Protein AF-A0AAV2QCX8-F1 (afdb_monomer_lite)

Foldseek 3Di:
DDDDPPPDDPPVVVVLVVLVVQLLVVCVVDPCNVVLCVVLVVCVVPHDPVVSVVSLVPDPSSCVRVVPPPPPLQQDLVQLVVLQVVLVVCVVVVVLVSSLVSLVVSLSNADDDDPVVLPPPVLPPPDPDPLPDQPPQSCNSNLVSLQSNLVSCVVVVVNVSSLVSPVVSVSSRNDCVVPDVVVVCVSVVVNVVD

Structure (mmCIF, N/CA/C/O backbone):
data_AF-A0AAV2QCX8-F1
#
_entry.id   AF-A0AAV2QCX8-F1
#
loop_
_atom_site.group_PDB
_atom_site.id
_atom_site.type_symbol
_atom_site.label_atom_id
_atom_site.label_alt_id
_atom_site.label_comp_id
_atom_site.label_asym_id
_atom_site.label_entity_id
_atom_site.label_seq_id
_atom_site.pdbx_PDB_ins_code
_atom_site.Cartn_x
_atom_site.Cartn_y
_atom_site.Cartn_z
_atom_site.occupancy
_atom_site.B_iso_or_equiv
_atom_site.auth_seq_id
_atom_site.auth_comp_id
_atom_site.auth_asym_id
_atom_site.auth_atom_id
_atom_site.pdbx_PDB_model_num
ATOM 1 N N . MET A 1 1 ? -4.903 -16.564 32.686 1.00 30.95 1 MET A N 1
ATOM 2 C CA . MET A 1 1 ? -3.486 -16.347 32.343 1.00 30.95 1 MET A CA 1
ATOM 3 C C . MET A 1 1 ? -3.455 -15.655 31.006 1.00 30.95 1 MET A C 1
ATOM 5 O O . MET A 1 1 ? -4.021 -16.163 30.046 1.00 30.95 1 MET A O 1
ATOM 9 N N . ASP A 1 2 ? -2.904 -14.455 31.042 1.00 34.47 2 ASP A N 1
ATOM 10 C CA . ASP A 1 2 ? -2.864 -13.443 29.998 1.00 34.47 2 ASP A CA 1
ATOM 11 C C . ASP A 1 2 ? -2.172 -13.912 28.717 1.00 34.47 2 ASP A C 1
ATOM 13 O O . ASP A 1 2 ? -1.198 -14.665 28.775 1.00 34.47 2 ASP A O 1
ATOM 17 N N . ASN A 1 3 ? -2.605 -13.389 27.567 1.00 23.77 3 ASN A N 1
ATOM 18 C CA . ASN A 1 3 ? -1.802 -12.414 26.822 1.00 23.77 3 ASN A CA 1
ATOM 19 C C . ASN A 1 3 ? -2.416 -12.038 25.467 1.00 23.77 3 ASN A C 1
ATOM 21 O O . ASN A 1 3 ? -2.983 -12.865 24.761 1.00 23.77 3 ASN A O 1
ATOM 25 N N . LEU A 1 4 ? -2.136 -10.783 25.098 1.00 28.66 4 LEU A N 1
ATOM 26 C CA . LEU A 1 4 ? -2.206 -10.175 23.765 1.00 28.66 4 LEU A CA 1
ATOM 27 C C . LEU A 1 4 ? -3.551 -9.588 23.339 1.00 28.66 4 LEU A C 1
ATOM 29 O O . LEU A 1 4 ? -4.111 -9.861 22.283 1.00 28.66 4 LEU A O 1
ATOM 33 N N . GLN A 1 5 ? -3.930 -8.589 24.131 1.00 33.62 5 GLN A N 1
ATOM 34 C CA . GLN A 1 5 ? -4.262 -7.253 23.644 1.00 33.62 5 GLN A CA 1
ATOM 35 C C . GLN A 1 5 ? -3.383 -6.872 22.435 1.00 33.62 5 GLN A C 1
ATOM 37 O O . GLN A 1 5 ? -2.260 -6.382 22.571 1.00 33.62 5 GLN A O 1
ATOM 42 N N . ILE A 1 6 ? -3.900 -7.122 21.231 1.00 30.03 6 ILE A N 1
ATOM 43 C CA . ILE A 1 6 ? -3.391 -6.536 19.994 1.00 30.03 6 ILE A CA 1
ATOM 44 C C . ILE A 1 6 ? -3.790 -5.062 20.045 1.00 30.03 6 ILE A C 1
ATOM 46 O O . ILE A 1 6 ? -4.867 -4.657 19.617 1.00 30.03 6 ILE A O 1
ATOM 50 N N . MET A 1 7 ? -2.914 -4.255 20.648 1.00 30.12 7 MET A N 1
ATOM 51 C CA . MET A 1 7 ? -2.898 -2.811 20.462 1.00 30.12 7 MET A CA 1
ATOM 52 C C . MET A 1 7 ? -2.728 -2.530 18.975 1.00 30.12 7 MET A C 1
ATOM 54 O O . MET A 1 7 ? -1.628 -2.600 18.423 1.00 30.12 7 MET A O 1
ATOM 58 N N . GLY A 1 8 ? -3.846 -2.226 18.337 1.00 34.06 8 GLY A N 1
ATOM 59 C CA . GLY A 1 8 ? -3.894 -1.956 16.921 1.00 34.06 8 GLY A CA 1
ATOM 60 C C . GLY A 1 8 ? -5.061 -1.079 16.520 1.00 34.06 8 GLY A C 1
ATOM 61 O O . GLY A 1 8 ? -5.516 -1.306 15.417 1.00 34.06 8 GLY A O 1
ATOM 62 N N . ASP A 1 9 ? -5.524 -0.120 17.345 1.00 37.78 9 ASP A N 1
ATOM 63 C CA . ASP A 1 9 ? -6.167 1.085 16.778 1.00 37.78 9 ASP A CA 1
ATOM 64 C C . ASP A 1 9 ? -6.391 2.330 17.670 1.00 37.78 9 ASP A C 1
ATOM 66 O O . ASP A 1 9 ? -7.258 3.149 17.395 1.00 37.78 9 ASP A O 1
ATOM 70 N N . LEU A 1 10 ? -5.566 2.602 18.687 1.00 32.38 10 LEU A N 1
ATOM 71 C CA . LEU A 1 10 ? -5.680 3.880 19.433 1.00 32.38 10 LEU A CA 1
ATOM 72 C C . LEU A 1 10 ? -5.273 5.131 18.609 1.00 32.38 10 LEU A C 1
ATOM 74 O O . LEU A 1 10 ? -5.323 6.260 19.104 1.00 32.38 10 LEU A O 1
ATOM 78 N N . GLY A 1 11 ? -4.843 4.939 17.355 1.00 40.03 11 GLY A N 1
ATOM 79 C CA . GLY A 1 11 ? -4.429 6.005 16.441 1.00 40.03 11 GLY A CA 1
ATOM 80 C C . GLY A 1 11 ? -5.522 6.492 15.485 1.00 40.03 11 GLY A C 1
ATOM 81 O O . GLY A 1 11 ? -5.488 7.659 15.102 1.00 40.03 11 GLY A O 1
ATOM 82 N N . SER A 1 12 ? -6.480 5.645 15.093 1.00 52.28 12 SER A N 1
ATOM 83 C CA . SER A 1 12 ? -7.544 6.037 14.154 1.00 52.28 12 SER A CA 1
ATOM 84 C C . SER A 1 12 ? -8.602 6.903 14.837 1.00 52.28 12 SER A C 1
ATOM 86 O O . SER A 1 12 ? -8.958 7.960 14.316 1.00 52.28 12 SER A O 1
ATOM 88 N N . GLU A 1 13 ? -9.007 6.526 16.053 1.00 53.44 13 GLU A N 1
ATOM 89 C CA . GLU A 1 13 ? -9.936 7.290 16.887 1.00 53.44 13 GLU A CA 1
ATOM 90 C C . GLU A 1 13 ? -9.409 8.703 17.151 1.00 53.44 13 GLU A C 1
ATOM 92 O O . GLU A 1 13 ? -10.104 9.691 16.917 1.00 53.44 13 GLU A O 1
ATOM 97 N N . THR A 1 14 ? -8.147 8.834 17.571 1.00 64.12 14 THR A N 1
ATOM 98 C CA . THR A 1 14 ? -7.558 10.140 17.901 1.00 64.12 14 THR A CA 1
ATOM 99 C C . THR A 1 14 ? -7.423 11.062 16.688 1.00 64.12 14 THR A C 1
ATOM 101 O O . THR A 1 14 ? -7.654 12.265 16.819 1.00 64.12 14 THR A O 1
ATOM 104 N N . GLU A 1 15 ? -7.098 10.538 15.505 1.00 66.81 15 GLU A N 1
ATOM 105 C CA . GLU A 1 15 ? -7.050 11.334 14.271 1.00 66.81 15 GLU A CA 1
ATOM 106 C C . GLU A 1 15 ? -8.451 11.695 13.752 1.00 66.81 15 GLU A C 1
ATOM 108 O O . GLU A 1 15 ? -8.671 12.831 13.321 1.00 66.81 15 GLU A O 1
ATOM 113 N N . PHE A 1 16 ? -9.428 10.793 13.879 1.00 67.62 16 PHE A N 1
ATOM 114 C CA . PHE A 1 16 ? -10.824 11.086 13.555 1.00 67.62 16 PHE A CA 1
ATOM 115 C C . PHE A 1 16 ? -11.386 12.197 14.450 1.00 67.62 16 PHE A C 1
ATOM 117 O O . PHE A 1 16 ? -11.929 13.183 13.950 1.00 67.62 16 PHE A O 1
ATOM 124 N N . TYR A 1 17 ? -11.167 12.129 15.766 1.00 69.94 17 TYR A N 1
ATOM 125 C CA . TYR A 1 17 ? -11.599 13.187 16.683 1.00 69.94 17 TYR A CA 1
ATOM 126 C C . TYR A 1 17 ? -10.897 14.526 16.415 1.00 69.94 17 TYR A C 1
ATOM 128 O O . TYR A 1 17 ? -11.522 15.580 16.547 1.00 69.94 17 TYR A O 1
ATOM 136 N N . LYS A 1 18 ? -9.626 14.530 15.988 1.00 73.31 18 LYS A N 1
ATOM 137 C CA . LYS A 1 18 ? -8.945 15.759 15.536 1.00 73.31 18 LYS A CA 1
ATOM 138 C C . LYS A 1 18 ? -9.604 16.350 14.288 1.00 73.31 18 LYS A C 1
ATOM 140 O O . LYS A 1 18 ? -9.803 17.565 14.234 1.00 73.31 18 LYS A O 1
ATOM 145 N N . LEU A 1 19 ? -9.966 15.513 13.314 1.00 71.75 19 LEU A N 1
ATOM 146 C CA . LEU A 1 19 ? -10.672 15.928 12.099 1.00 71.75 19 LEU A CA 1
ATOM 147 C C . LEU A 1 19 ? -12.047 16.526 12.431 1.00 71.75 19 LEU A C 1
ATOM 149 O O . LEU A 1 19 ? -12.363 17.630 11.983 1.00 71.75 19 LEU A O 1
ATOM 153 N N . VAL A 1 20 ? -12.821 15.838 13.274 1.00 70.44 20 VAL A N 1
ATOM 154 C CA . VAL A 1 20 ? -14.119 16.304 13.781 1.00 70.44 20 VAL A CA 1
ATOM 155 C C . VAL A 1 20 ? -13.965 17.636 14.512 1.00 70.44 20 VAL A C 1
ATOM 157 O O . VAL A 1 20 ? -14.698 18.579 14.234 1.00 70.44 20 VAL A O 1
ATOM 160 N N . ASN A 1 21 ? -12.977 17.774 15.397 1.00 71.81 21 ASN A N 1
ATOM 161 C CA . ASN A 1 21 ? -12.745 19.027 16.118 1.00 71.81 21 ASN A CA 1
ATOM 162 C C . ASN A 1 21 ? -12.393 20.181 15.169 1.00 71.81 21 ASN A C 1
ATOM 164 O O . ASN A 1 21 ? -12.924 21.282 15.320 1.00 71.81 21 ASN A O 1
ATOM 168 N N . LYS A 1 22 ? -11.555 19.937 14.155 1.00 72.38 22 LYS A N 1
ATOM 169 C CA . LYS A 1 22 ? -11.233 20.936 13.125 1.00 72.38 22 LYS A CA 1
ATOM 17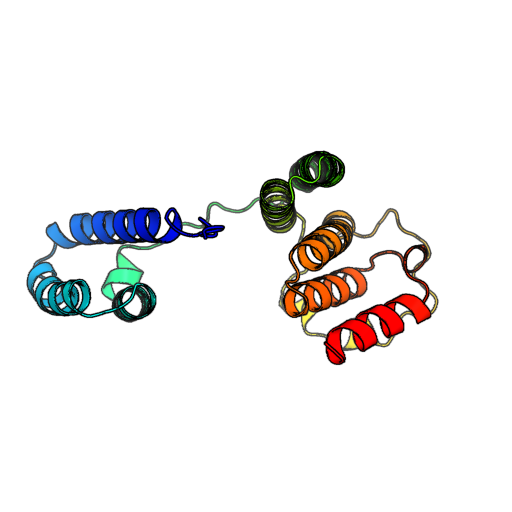0 C C . LYS A 1 22 ? -12.480 21.360 12.341 1.00 72.38 22 LYS A C 1
ATOM 172 O O . LYS A 1 22 ? -12.668 22.551 12.094 1.00 72.38 22 LYS A O 1
ATOM 177 N N . PHE A 1 23 ? -13.350 20.410 12.002 1.00 73.88 23 PHE A N 1
ATOM 178 C CA . PHE A 1 23 ? -14.638 20.681 11.366 1.00 73.88 23 PHE A CA 1
ATOM 179 C C . PHE A 1 23 ? -15.560 21.530 12.253 1.00 73.88 23 PHE A C 1
ATOM 181 O O . PHE A 1 23 ? -16.077 22.553 11.804 1.00 73.88 23 PHE A O 1
ATOM 188 N N . MET A 1 24 ? -15.701 21.168 13.531 1.00 68.56 24 MET A N 1
ATOM 189 C CA . MET A 1 24 ? -16.528 21.898 14.499 1.00 68.56 24 MET A CA 1
ATOM 190 C C . MET A 1 24 ? -16.039 23.337 14.715 1.00 68.56 24 MET A C 1
ATOM 192 O O . MET A 1 24 ? -16.849 24.257 14.839 1.00 68.56 24 MET A O 1
ATOM 196 N N . VAL A 1 25 ? -14.720 23.562 14.698 1.00 71.19 25 VAL A N 1
ATOM 197 C CA . VAL A 1 25 ? -14.132 24.912 14.724 1.00 71.19 25 VAL A CA 1
ATOM 198 C C . VAL A 1 25 ? -14.489 25.701 13.459 1.00 71.19 25 VAL A C 1
ATOM 200 O O . VAL A 1 25 ? -14.843 26.873 13.562 1.00 71.19 25 VAL A O 1
ATOM 203 N N . GLY A 1 26 ? -14.471 25.073 12.279 1.00 66.25 26 GLY A N 1
ATOM 204 C CA . GLY A 1 26 ? -14.900 25.705 11.024 1.00 66.25 26 GLY A CA 1
ATOM 205 C C . GLY A 1 26 ? -16.391 26.069 11.001 1.00 66.25 26 GLY A C 1
ATOM 206 O O . GLY A 1 26 ? -16.768 27.117 10.472 1.00 66.25 26 GLY A O 1
ATOM 207 N N . LEU A 1 27 ? -17.235 25.251 11.637 1.00 67.12 27 LEU A N 1
ATOM 208 C CA . LEU A 1 2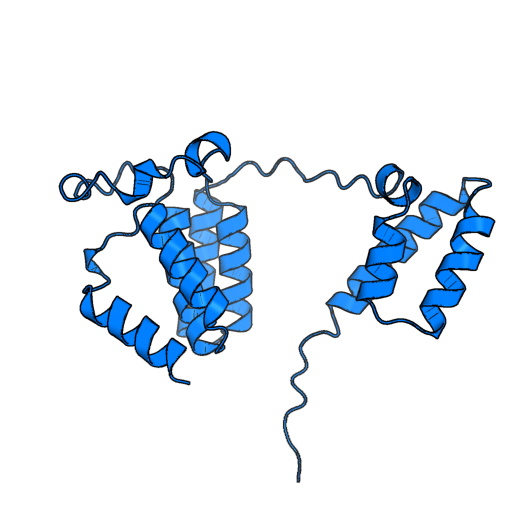7 ? -18.674 25.489 11.760 1.00 67.12 27 LEU A CA 1
ATOM 209 C C . LEU A 1 27 ? -19.044 26.599 12.751 1.00 67.12 27 LEU A C 1
ATOM 211 O O . LEU A 1 27 ? -20.109 27.195 12.576 1.00 67.12 27 LEU A O 1
ATOM 215 N N . ARG A 1 28 ? -18.199 26.910 13.751 1.00 65.44 28 ARG A N 1
ATOM 216 C CA . ARG A 1 28 ? -18.460 27.966 14.758 1.00 65.44 28 ARG A CA 1
ATOM 217 C C . ARG A 1 28 ? -18.709 29.348 14.162 1.00 65.44 28 ARG A C 1
ATOM 219 O O . ARG A 1 28 ? -19.408 30.149 14.769 1.00 65.44 28 ARG A O 1
ATOM 226 N N . ASN A 1 29 ? -18.210 29.599 12.956 1.00 61.03 29 ASN A N 1
ATOM 227 C CA . ASN A 1 29 ? -18.435 30.853 12.239 1.00 61.03 29 ASN A CA 1
ATOM 228 C C . ASN A 1 29 ? -19.754 30.865 11.439 1.00 61.03 29 ASN A C 1
ATOM 230 O O . ASN A 1 29 ? -20.026 31.812 10.705 1.00 61.03 29 ASN A O 1
ATOM 234 N N . SER A 1 30 ? -20.582 29.820 11.556 1.00 61.38 30 SER A N 1
ATOM 235 C CA . SER A 1 30 ? -21.872 29.692 10.878 1.00 61.38 30 SER A CA 1
ATOM 236 C C . SER A 1 30 ? -23.009 29.504 11.887 1.00 61.38 30 SER A C 1
ATOM 238 O O . SER A 1 30 ? -22.890 28.729 12.833 1.00 61.38 30 SER A O 1
ATOM 240 N N . LYS A 1 31 ? -24.175 30.118 11.639 1.00 63.16 31 LYS A N 1
ATOM 241 C CA . LYS A 1 31 ? -25.422 29.872 12.402 1.00 63.16 31 LYS A CA 1
ATOM 242 C C . LYS A 1 31 ? -25.971 28.433 12.263 1.00 63.16 31 LYS A C 1
ATOM 244 O O . LYS A 1 31 ? -27.097 28.170 12.652 1.00 63.16 31 LYS A O 1
ATOM 249 N N . LYS A 1 32 ? -25.207 27.510 11.668 1.00 63.47 32 LYS A N 1
ATOM 250 C CA . LYS A 1 32 ? -25.581 26.108 11.417 1.00 63.47 32 LYS A CA 1
ATOM 251 C C . LYS A 1 32 ? -24.927 25.128 12.402 1.00 63.47 32 LYS A C 1
ATOM 253 O O . LYS A 1 32 ? -25.105 23.921 12.264 1.00 63.47 32 LYS A O 1
ATOM 258 N N . LEU A 1 33 ? -24.155 25.635 13.371 1.00 65.31 33 LEU A N 1
ATOM 259 C CA . LEU A 1 33 ? -23.479 24.824 14.385 1.00 65.31 33 LEU A CA 1
ATOM 260 C C . LEU A 1 33 ? -24.473 24.130 15.326 1.00 65.31 33 LEU A C 1
ATOM 262 O O . LEU A 1 33 ? -24.259 22.973 15.661 1.00 65.31 33 LEU A O 1
ATOM 266 N N . GLU A 1 34 ? -25.545 24.806 15.741 1.00 64.31 34 GLU A N 1
ATOM 267 C CA . GLU A 1 34 ? -26.489 24.280 16.741 1.00 64.31 34 GLU A CA 1
ATOM 268 C C . GLU A 1 34 ? -27.269 23.058 16.222 1.00 64.31 34 GLU A C 1
ATOM 270 O O . GLU A 1 34 ? -27.371 22.041 16.914 1.00 64.31 34 GLU A O 1
ATOM 275 N N . ASP A 1 35 ? -27.701 23.096 14.958 1.00 66.56 35 ASP A N 1
ATOM 276 C CA . ASP A 1 35 ? -28.391 21.980 14.295 1.00 66.56 35 ASP A CA 1
ATOM 277 C C . ASP A 1 35 ? -27.487 20.758 14.091 1.00 66.56 35 ASP A C 1
ATOM 279 O O . ASP A 1 35 ? -27.933 19.616 14.212 1.00 66.56 35 ASP A O 1
ATOM 283 N N . PHE A 1 36 ? -26.207 20.974 13.772 1.00 68.62 36 PHE A N 1
ATOM 284 C CA . PHE A 1 36 ? -25.260 19.870 13.622 1.00 68.62 36 PHE A CA 1
ATOM 285 C C . PHE A 1 36 ? -24.833 19.318 14.984 1.00 68.62 36 PHE A C 1
ATOM 287 O O . PHE A 1 36 ? -24.788 18.106 15.165 1.00 68.62 36 PHE A O 1
ATOM 294 N N . ASN A 1 37 ? -24.561 20.189 15.958 1.00 68.31 37 ASN A N 1
ATOM 295 C CA . ASN A 1 37 ? -24.092 19.793 17.282 1.00 68.31 37 ASN A CA 1
ATOM 296 C C . ASN A 1 37 ? -25.155 18.987 18.038 1.00 68.31 37 ASN A C 1
ATOM 298 O O . ASN A 1 37 ? -24.818 17.990 18.662 1.00 68.31 37 ASN A O 1
ATOM 302 N N . SER A 1 38 ? -26.438 19.345 17.931 1.00 68.88 38 SER A N 1
ATOM 303 C CA . SER A 1 38 ? -27.526 18.562 18.541 1.00 68.88 38 SER A CA 1
ATOM 304 C C . SER A 1 38 ? -27.636 17.143 17.964 1.00 68.88 38 SER A C 1
ATOM 306 O O . SER A 1 38 ? -27.824 16.188 18.717 1.00 68.88 38 SER A O 1
ATOM 308 N N . LYS A 1 39 ? -27.444 16.975 16.648 1.00 69.25 39 LYS A N 1
ATOM 309 C CA . LYS A 1 39 ? -27.391 15.652 16.004 1.00 69.25 39 LYS A CA 1
ATOM 310 C C . LYS A 1 39 ? -26.122 14.888 16.382 1.00 69.25 39 LYS A C 1
ATOM 312 O O . LYS A 1 39 ? -26.202 13.729 16.763 1.00 69.25 39 LYS A O 1
ATOM 317 N N . PHE A 1 40 ? -24.965 15.541 16.323 1.00 67.62 40 PHE A N 1
ATOM 318 C CA . PHE A 1 40 ? -23.658 14.913 16.518 1.00 67.62 40 PHE A CA 1
ATOM 319 C C . PHE A 1 40 ? -23.375 14.533 17.982 1.00 67.62 40 PHE A C 1
ATOM 321 O O . PHE A 1 40 ? -22.785 13.487 18.236 1.00 67.62 40 PHE A O 1
ATOM 328 N N . VAL A 1 41 ? -23.832 15.331 18.957 1.00 66.31 41 VAL A N 1
ATOM 329 C CA . VAL A 1 41 ? -23.726 15.008 20.395 1.00 66.31 41 VAL A CA 1
ATOM 330 C C . VAL A 1 41 ? -24.489 13.727 20.724 1.00 66.31 41 VAL A C 1
ATOM 332 O O . VAL A 1 41 ? -23.975 12.898 21.467 1.00 66.31 41 VAL A O 1
ATOM 335 N N . LYS A 1 42 ? -25.655 13.513 20.100 1.00 66.19 42 LYS A N 1
ATOM 336 C CA . LYS A 1 42 ? -26.436 12.284 20.276 1.00 66.19 42 LYS A CA 1
ATOM 337 C C . LYS A 1 42 ? -25.658 11.036 19.832 1.00 66.19 42 LYS A C 1
ATOM 339 O O . LYS A 1 42 ? -25.705 10.019 20.517 1.00 66.19 42 LYS A O 1
ATOM 344 N N . PHE A 1 43 ? -24.902 11.133 18.735 1.00 63.03 43 PHE A N 1
ATOM 345 C CA . PHE A 1 43 ? -24.044 10.046 18.246 1.00 63.03 43 PHE A CA 1
ATOM 346 C C . PHE A 1 43 ? -22.794 9.851 19.114 1.00 63.03 43 PHE A C 1
ATOM 348 O O . PHE A 1 43 ? -22.408 8.721 19.386 1.00 63.03 43 PHE A O 1
ATOM 355 N N . LYS A 1 44 ? -22.194 10.930 19.632 1.00 64.31 44 LYS A N 1
ATOM 356 C CA . LYS A 1 44 ? -20.992 10.853 20.483 1.00 64.31 44 LYS A CA 1
ATOM 357 C C . LYS A 1 44 ? -21.186 9.992 21.742 1.00 64.31 44 LYS A C 1
ATOM 359 O O . LYS A 1 44 ? -20.223 9.426 22.245 1.00 64.31 44 LYS A O 1
ATOM 364 N N . GLU A 1 45 ? -22.404 9.932 22.270 1.00 64.50 45 GLU A N 1
ATOM 365 C CA . GLU A 1 45 ? -22.716 9.198 23.503 1.00 64.50 45 GLU A CA 1
ATOM 366 C C . GLU A 1 45 ? -23.144 7.744 23.261 1.00 64.50 45 GLU A C 1
ATOM 368 O O . GLU A 1 45 ? -23.185 6.967 24.212 1.00 64.50 45 GLU A O 1
ATOM 373 N N . THR A 1 46 ? -23.479 7.368 22.020 1.00 56.69 46 THR A N 1
ATOM 374 C CA . THR A 1 46 ? -24.191 6.105 21.745 1.00 56.69 46 THR A CA 1
ATOM 375 C C . THR A 1 46 ? -23.654 5.279 20.577 1.00 56.69 46 THR A C 1
ATOM 377 O O . THR A 1 46 ? -24.048 4.122 20.455 1.00 56.69 46 THR A O 1
ATOM 380 N N . SER A 1 47 ? -22.744 5.820 19.767 1.00 61.44 47 SER A N 1
ATOM 381 C CA . SER A 1 47 ? -22.359 5.230 18.482 1.00 61.44 47 SER A CA 1
ATOM 382 C C . SER A 1 47 ? -20.867 4.941 18.358 1.00 61.44 47 SER A C 1
ATOM 384 O O . SER A 1 47 ? -20.032 5.615 18.966 1.00 61.44 47 SER A O 1
ATOM 386 N N . ASP A 1 48 ? -20.530 3.945 17.536 1.00 73.38 48 ASP A N 1
ATOM 387 C CA . ASP A 1 48 ? -19.151 3.657 17.150 1.00 73.38 48 ASP A CA 1
ATOM 388 C C . ASP A 1 48 ? -18.599 4.696 16.148 1.00 73.38 48 ASP A C 1
ATOM 390 O O . ASP A 1 48 ? -19.313 5.542 15.597 1.00 73.38 48 ASP A O 1
ATOM 394 N N . VAL A 1 49 ? -17.282 4.661 15.926 1.00 69.06 49 VAL A N 1
ATOM 395 C CA . VAL A 1 49 ? -16.568 5.603 15.044 1.00 69.06 49 VAL A CA 1
ATOM 396 C C . VAL A 1 49 ? -17.113 5.577 13.613 1.00 69.06 49 VAL A C 1
ATOM 398 O O . VAL A 1 49 ? -17.078 6.600 12.927 1.00 69.06 49 VAL A O 1
ATOM 401 N N . GLU A 1 50 ? -17.618 4.432 13.153 1.00 70.19 50 GLU A N 1
ATOM 402 C CA . GLU A 1 50 ? -18.127 4.267 11.795 1.00 70.19 50 GLU A CA 1
ATOM 403 C C . GLU A 1 50 ? -19.448 5.018 11.609 1.00 70.19 50 GLU A C 1
ATOM 405 O O . GLU A 1 50 ? -19.605 5.767 10.642 1.00 70.19 50 GLU A O 1
ATOM 410 N N . GLU A 1 51 ? -20.372 4.898 12.560 1.00 72.31 51 GLU A N 1
ATOM 411 C CA . GLU A 1 51 ? -21.620 5.663 12.565 1.00 72.31 51 GLU A CA 1
ATOM 412 C C . GLU A 1 51 ? -21.362 7.172 12.681 1.00 72.31 51 GLU A C 1
ATOM 414 O O . GLU A 1 51 ? -21.981 7.973 11.969 1.00 72.31 51 GLU A O 1
ATOM 419 N N . MET A 1 52 ? -20.390 7.575 13.507 1.00 74.50 52 MET A N 1
ATOM 420 C CA . MET A 1 52 ? -19.965 8.975 13.595 1.00 74.50 52 MET A CA 1
ATOM 421 C C . MET A 1 52 ? -19.378 9.479 12.270 1.00 74.50 52 MET A C 1
ATOM 423 O O . MET A 1 52 ? -19.671 10.606 11.853 1.00 74.50 52 MET A O 1
ATOM 427 N N . PHE A 1 53 ? -18.561 8.663 11.596 1.00 76.75 53 PHE A N 1
ATOM 428 C CA . PHE A 1 53 ? -18.010 8.988 10.282 1.00 76.75 53 PHE A CA 1
ATOM 429 C C . PHE A 1 53 ? -19.116 9.095 9.235 1.00 76.75 53 PHE A C 1
ATOM 431 O O . PHE A 1 53 ? -19.124 10.057 8.474 1.00 76.75 53 PHE A O 1
ATOM 438 N N . ARG A 1 54 ? -20.079 8.168 9.221 1.00 74.06 54 ARG A N 1
ATOM 439 C CA . ARG A 1 54 ? -21.213 8.174 8.288 1.00 74.06 54 ARG A CA 1
ATOM 440 C C . ARG A 1 54 ? -22.064 9.432 8.451 1.00 74.06 54 ARG A C 1
ATOM 442 O O . ARG A 1 54 ? -22.297 10.133 7.472 1.00 74.06 54 ARG A O 1
ATOM 449 N N . CYS A 1 55 ? -22.420 9.789 9.687 1.00 76.50 55 CYS A N 1
ATOM 450 C CA . CYS A 1 55 ? -23.154 11.024 9.977 1.00 76.50 55 CYS A CA 1
ATOM 451 C C . CYS A 1 55 ? -22.382 12.279 9.534 1.00 76.50 55 CYS A C 1
ATOM 453 O O . CYS A 1 55 ? -22.977 13.242 9.042 1.00 76.50 55 CYS A O 1
ATOM 455 N N . LEU A 1 56 ? -21.059 12.295 9.728 1.00 77.69 56 LEU A N 1
ATOM 456 C CA . LEU A 1 56 ? -20.213 13.389 9.261 1.00 77.69 56 LEU A CA 1
ATOM 457 C C . LEU A 1 56 ? -20.168 13.425 7.728 1.00 77.69 56 LEU A C 1
ATOM 459 O O . LEU A 1 56 ? -20.310 14.496 7.151 1.00 77.69 56 LEU A O 1
ATOM 463 N N . TRP A 1 57 ? -20.003 12.277 7.075 1.00 76.81 57 TRP A N 1
ATOM 464 C CA . TRP A 1 57 ? -19.874 12.153 5.626 1.00 76.81 57 TRP A CA 1
ATOM 465 C C . TRP A 1 57 ? -21.167 12.488 4.882 1.00 76.81 57 TRP A C 1
ATOM 467 O O . TRP A 1 57 ? -21.106 13.097 3.829 1.00 76.81 57 TRP A O 1
ATOM 477 N N . GLU A 1 58 ? -22.340 12.180 5.434 1.00 78.69 58 GLU A N 1
ATOM 478 C CA . GLU A 1 58 ? -23.639 12.540 4.839 1.00 78.69 58 GLU A CA 1
ATOM 479 C C . GLU A 1 58 ? -23.970 14.042 4.956 1.00 78.69 58 GLU A C 1
ATOM 481 O O . GLU A 1 58 ? -24.926 14.541 4.356 1.00 78.69 58 GLU A O 1
ATOM 486 N N . SER A 1 59 ? -23.184 14.802 5.723 1.00 77.62 59 SER A N 1
ATOM 487 C CA . SER A 1 59 ? -23.390 16.234 5.911 1.00 77.62 59 SER A CA 1
ATOM 488 C C . SER A 1 59 ? -22.821 17.039 4.740 1.00 77.62 59 SER A C 1
ATOM 490 O O . SER A 1 59 ? -21.610 17.143 4.550 1.00 77.62 59 SER A O 1
ATOM 492 N N . VAL A 1 60 ? -23.690 17.742 4.007 1.00 74.62 60 VAL A N 1
ATOM 493 C CA . VAL A 1 60 ? -23.298 18.679 2.930 1.00 74.62 60 VAL A CA 1
ATOM 494 C C . VAL A 1 60 ? -22.282 19.725 3.426 1.00 74.62 60 VAL A C 1
ATOM 496 O O . VAL A 1 60 ? -21.405 20.195 2.701 1.00 74.62 60 VAL A O 1
ATOM 499 N N . GLN A 1 61 ? -22.378 20.082 4.701 1.00 72.62 61 GLN A N 1
ATOM 500 C CA . GLN A 1 61 ? -21.536 21.032 5.397 1.00 72.62 61 GLN A CA 1
ATOM 501 C C . GLN A 1 61 ? -20.143 20.435 5.603 1.00 72.62 61 GLN A C 1
ATOM 503 O O . GLN A 1 61 ? -19.159 21.146 5.410 1.00 72.62 61 GLN A O 1
ATOM 508 N N . ALA A 1 62 ? -20.044 19.142 5.922 1.00 74.06 62 ALA A N 1
ATOM 509 C CA . ALA A 1 62 ? -18.766 18.445 5.983 1.00 74.06 62 ALA A CA 1
ATOM 510 C C . ALA A 1 62 ? -18.057 18.501 4.634 1.00 74.06 62 ALA A C 1
ATOM 512 O O . ALA A 1 62 ? -16.917 18.936 4.594 1.00 74.06 62 ALA A O 1
ATOM 513 N N . HIS A 1 63 ? -18.734 18.238 3.517 1.00 70.88 63 HIS A N 1
ATOM 514 C CA . HIS A 1 63 ? -18.107 18.372 2.196 1.00 70.88 63 HIS A CA 1
ATOM 515 C C . HIS A 1 63 ? -17.650 19.802 1.865 1.00 70.88 63 HIS A C 1
ATOM 517 O O . HIS A 1 63 ? -16.671 19.990 1.145 1.00 70.88 63 HIS A O 1
ATOM 523 N N . ARG A 1 64 ? -18.320 20.824 2.416 1.00 71.19 64 ARG A N 1
ATOM 524 C CA . ARG A 1 64 ? -17.951 22.234 2.218 1.00 71.19 64 ARG A CA 1
ATOM 525 C C . ARG A 1 64 ? -16.750 22.679 3.058 1.00 71.19 64 ARG A C 1
ATOM 527 O O . ARG A 1 64 ? -15.976 23.510 2.596 1.00 71.19 64 ARG A O 1
ATOM 534 N N . TYR A 1 65 ? -16.620 22.186 4.290 1.00 68.31 65 TYR A N 1
ATOM 535 C CA . TYR A 1 65 ? -15.579 22.624 5.235 1.00 68.31 65 TYR A CA 1
ATOM 536 C C . TYR A 1 65 ? -14.409 21.640 5.358 1.00 68.31 65 TYR A C 1
ATOM 538 O O . TYR A 1 65 ? -13.291 22.045 5.665 1.00 68.31 65 TYR A O 1
ATOM 546 N N . LEU A 1 66 ? -14.649 20.358 5.095 1.00 69.12 66 LEU A N 1
ATOM 547 C CA . LEU A 1 66 ? -13.643 19.306 4.956 1.00 69.12 66 LEU A CA 1
ATOM 548 C C . LEU A 1 66 ? -13.253 19.134 3.489 1.00 69.12 66 LEU A C 1
ATOM 550 O O . LEU A 1 66 ? -13.080 18.013 3.014 1.00 69.12 66 LEU A O 1
ATOM 554 N N . SER A 1 67 ? -13.098 20.241 2.761 1.00 57.66 67 SER A N 1
ATOM 555 C CA . SER A 1 67 ? -12.446 20.221 1.458 1.00 57.66 67 SER A CA 1
ATOM 556 C C . SER A 1 67 ? -11.001 19.771 1.668 1.00 57.66 67 SER A C 1
ATOM 558 O O . SER A 1 67 ? -10.117 20.565 2.002 1.00 57.66 67 SER A O 1
ATOM 560 N N . TYR A 1 68 ? -10.778 18.465 1.553 1.00 56.00 68 TYR A N 1
ATOM 561 C CA . TYR A 1 68 ? -9.453 17.886 1.559 1.00 56.00 68 TYR A CA 1
ATOM 562 C C . TYR A 1 68 ? -8.811 18.289 0.237 1.00 56.00 68 TYR A C 1
ATOM 564 O O . TYR A 1 68 ? -9.142 17.760 -0.822 1.00 56.00 68 TYR A O 1
ATOM 572 N N . SER A 1 69 ? -7.917 19.274 0.290 1.00 45.28 69 SER A N 1
ATOM 573 C CA . SER A 1 69 ? -6.958 19.463 -0.787 1.00 45.28 69 SER A CA 1
ATOM 574 C C . SER A 1 69 ? -6.048 18.246 -0.732 1.00 45.28 69 SER A C 1
ATOM 576 O O . SER A 1 69 ? -5.161 18.177 0.121 1.00 45.28 69 SER A O 1
ATOM 578 N N . LEU A 1 70 ? -6.328 17.241 -1.569 1.00 52.56 70 LEU A N 1
ATOM 579 C CA . LEU A 1 70 ? -5.320 16.236 -1.865 1.00 52.56 70 LEU A CA 1
ATOM 580 C C . LEU A 1 70 ? -4.143 17.052 -2.396 1.00 52.56 70 LEU A C 1
ATOM 582 O O . LEU A 1 70 ? -4.322 17.721 -3.421 1.00 52.56 70 LEU A O 1
ATOM 586 N N . PRO A 1 71 ? -2.984 17.087 -1.704 1.00 49.22 71 PRO A N 1
ATOM 587 C CA . PRO A 1 71 ? -1.820 17.699 -2.313 1.00 49.22 71 PRO A CA 1
ATOM 588 C C . PRO A 1 71 ? -1.687 17.050 -3.690 1.00 49.22 71 PRO A C 1
ATOM 590 O O . PRO A 1 71 ? -1.929 15.840 -3.785 1.00 49.22 71 PRO A O 1
ATOM 593 N N . PRO A 1 72 ? -1.396 17.815 -4.756 1.00 49.12 72 PRO A N 1
ATOM 594 C CA . PRO A 1 72 ? -1.148 17.212 -6.050 1.00 49.12 72 PRO A CA 1
ATOM 595 C C . PRO A 1 72 ? -0.067 16.165 -5.817 1.00 49.12 72 PRO A C 1
ATOM 597 O O . PRO A 1 72 ? 1.072 16.502 -5.497 1.00 49.12 72 PRO A O 1
ATOM 600 N N . VAL A 1 73 ? -0.457 14.889 -5.852 1.00 56.56 73 VAL A N 1
ATOM 601 C CA . VAL A 1 73 ? 0.477 13.794 -5.644 1.00 56.56 73 VAL A CA 1
ATOM 602 C C . VAL A 1 73 ? 1.228 13.735 -6.955 1.00 56.56 73 VAL A C 1
ATOM 604 O O . VAL A 1 73 ? 0.835 13.020 -7.876 1.00 56.56 73 VAL A O 1
ATOM 607 N N . SER A 1 74 ? 2.257 14.570 -7.085 1.00 64.19 74 SER A N 1
ATOM 608 C CA . SER A 1 74 ? 3.229 14.426 -8.150 1.00 64.19 74 SER A CA 1
ATOM 609 C C . SER A 1 74 ? 3.840 13.051 -7.937 1.00 64.19 74 SER A C 1
ATOM 611 O O . SER A 1 74 ? 4.640 12.859 -7.020 1.00 64.19 74 SER A O 1
ATOM 613 N N . LYS A 1 75 ? 3.371 12.071 -8.708 1.00 76.88 75 LYS A N 1
ATOM 614 C CA . LYS A 1 75 ? 3.890 10.710 -8.656 1.00 76.88 75 LYS A CA 1
ATOM 615 C C . LYS A 1 75 ? 5.394 10.786 -8.894 1.00 76.88 75 LYS A C 1
ATOM 617 O O . LYS A 1 75 ? 5.844 11.389 -9.867 1.00 76.88 75 LYS A O 1
ATOM 622 N N . ASN A 1 76 ? 6.161 10.230 -7.970 1.00 81.69 76 ASN A N 1
ATOM 623 C CA . ASN A 1 76 ? 7.609 10.295 -7.979 1.00 81.69 76 ASN A CA 1
ATOM 624 C C . ASN A 1 76 ? 8.140 8.879 -7.810 1.00 81.69 76 ASN A C 1
ATOM 626 O O . ASN A 1 76 ? 8.292 8.376 -6.696 1.00 81.69 76 ASN A O 1
ATOM 630 N N . ASP A 1 77 ? 8.442 8.241 -8.937 1.00 83.56 77 ASP A N 1
ATOM 631 C CA . ASP A 1 77 ? 8.889 6.852 -8.943 1.00 83.56 77 ASP A CA 1
ATOM 632 C C . ASP A 1 77 ? 10.198 6.664 -8.154 1.00 83.56 77 ASP A C 1
ATOM 634 O O . ASP A 1 77 ? 10.386 5.636 -7.508 1.00 83.56 77 ASP A O 1
ATOM 638 N N . LYS A 1 78 ? 11.065 7.690 -8.078 1.00 90.38 78 LYS A N 1
ATOM 639 C CA . LYS A 1 78 ? 12.276 7.641 -7.236 1.00 90.38 78 LYS A CA 1
ATOM 640 C C . LYS A 1 78 ? 11.931 7.545 -5.751 1.00 90.38 78 LYS A C 1
ATOM 642 O O . LYS A 1 78 ? 12.553 6.778 -5.016 1.00 90.38 78 LYS A O 1
ATOM 647 N N . GLU A 1 79 ? 10.944 8.317 -5.307 1.00 92.88 79 GLU A N 1
ATOM 648 C CA . GLU A 1 79 ? 10.471 8.274 -3.923 1.00 92.88 79 GLU A CA 1
ATOM 649 C C . GLU A 1 79 ? 9.774 6.946 -3.617 1.00 92.88 79 GLU A C 1
ATOM 651 O O . GLU A 1 79 ? 10.032 6.337 -2.576 1.00 92.88 79 GLU A O 1
ATOM 656 N N . ALA A 1 80 ? 8.966 6.441 -4.551 1.00 93.88 80 ALA A N 1
ATOM 657 C CA . ALA A 1 80 ? 8.340 5.132 -4.432 1.00 93.88 80 ALA A CA 1
ATOM 658 C C . ALA A 1 80 ? 9.375 4.002 -4.285 1.00 93.88 80 ALA A C 1
ATOM 660 O O . ALA A 1 80 ? 9.255 3.178 -3.376 1.00 93.88 80 ALA A O 1
ATOM 661 N N . VAL A 1 81 ? 10.438 4.005 -5.098 1.00 94.25 81 VAL A N 1
ATOM 662 C CA . VAL A 1 81 ? 11.546 3.038 -4.997 1.00 94.25 81 VAL A CA 1
ATOM 663 C C . VAL A 1 81 ? 12.253 3.133 -3.642 1.00 94.25 81 VAL A C 1
ATOM 665 O O . VAL A 1 81 ? 12.524 2.105 -3.012 1.00 94.25 81 VAL A O 1
ATOM 668 N N . ALA A 1 82 ? 12.525 4.345 -3.150 1.00 96.19 82 ALA A N 1
ATOM 669 C CA . ALA A 1 82 ? 13.155 4.544 -1.844 1.00 96.19 82 ALA A CA 1
ATOM 670 C C . ALA A 1 82 ? 12.276 4.016 -0.694 1.00 96.19 82 ALA A C 1
ATOM 672 O O . ALA A 1 82 ? 12.764 3.330 0.210 1.00 96.19 82 ALA A O 1
ATOM 673 N N . LEU A 1 83 ? 10.969 4.284 -0.745 1.00 97.31 83 LEU A N 1
ATOM 674 C CA . LEU A 1 83 ? 9.993 3.788 0.225 1.00 97.31 83 LEU A CA 1
ATOM 675 C C . LEU A 1 83 ? 9.858 2.264 0.172 1.00 97.31 83 LEU A C 1
ATOM 677 O O . LEU A 1 83 ? 9.864 1.632 1.230 1.00 97.31 83 LEU A O 1
ATOM 681 N N . LYS A 1 84 ? 9.813 1.664 -1.024 1.00 96.06 84 LYS A N 1
ATOM 682 C CA . LYS A 1 84 ? 9.813 0.205 -1.194 1.00 96.06 84 LYS A CA 1
ATOM 683 C C . LYS A 1 84 ? 11.072 -0.402 -0.581 1.00 96.06 84 LYS A C 1
ATOM 685 O O . LYS A 1 84 ? 10.964 -1.282 0.261 1.00 96.06 84 LYS A O 1
ATOM 690 N N . THR A 1 85 ? 12.249 0.129 -0.907 1.00 97.12 85 THR A N 1
ATOM 691 C CA . THR A 1 85 ? 13.539 -0.351 -0.376 1.00 97.12 85 THR A CA 1
ATOM 692 C C . THR A 1 85 ? 13.588 -0.255 1.152 1.00 97.12 85 THR A C 1
ATOM 694 O O . THR A 1 85 ? 14.088 -1.143 1.847 1.00 97.12 85 THR A O 1
ATOM 697 N N . LYS A 1 86 ? 13.031 0.816 1.725 1.00 97.88 86 LYS A N 1
ATOM 698 C CA . LYS A 1 86 ? 12.876 0.955 3.178 1.00 97.88 86 LYS A CA 1
ATOM 699 C C . LYS A 1 86 ? 11.913 -0.093 3.753 1.00 97.88 86 LYS A C 1
ATOM 701 O O . LYS A 1 86 ? 12.175 -0.627 4.832 1.00 97.88 86 LYS A O 1
ATOM 706 N N . GLY A 1 87 ? 10.832 -0.396 3.037 1.00 97.56 87 GLY A N 1
ATOM 707 C CA . GLY A 1 87 ? 9.904 -1.483 3.344 1.00 97.56 87 GLY A CA 1
ATOM 708 C C . GLY A 1 87 ? 10.591 -2.848 3.350 1.00 97.56 87 GLY A C 1
ATOM 709 O O . GLY A 1 87 ? 10.492 -3.549 4.356 1.00 97.56 87 GLY A O 1
ATOM 710 N N . ASP A 1 88 ? 11.378 -3.155 2.315 1.00 94.00 88 ASP A N 1
ATOM 711 C CA . ASP A 1 88 ? 12.152 -4.397 2.189 1.00 94.00 88 ASP A CA 1
ATOM 712 C C . ASP A 1 88 ? 13.089 -4.568 3.401 1.00 94.00 88 ASP A C 1
ATOM 714 O O . ASP A 1 88 ? 13.123 -5.613 4.050 1.00 94.00 88 ASP A O 1
ATOM 718 N N . ASN A 1 89 ? 13.776 -3.494 3.808 1.00 97.19 89 ASN A N 1
ATOM 719 C CA . ASN A 1 89 ? 14.625 -3.491 5.003 1.00 97.19 89 ASN A CA 1
ATOM 720 C C . ASN A 1 89 ? 13.852 -3.762 6.307 1.00 97.19 89 ASN A C 1
ATOM 722 O O . ASN A 1 89 ? 14.369 -4.421 7.214 1.00 97.19 89 ASN A O 1
ATOM 726 N N . TYR A 1 90 ? 12.626 -3.246 6.451 1.00 98.00 90 TYR A N 1
ATOM 727 C CA . TYR A 1 90 ? 11.783 -3.574 7.605 1.00 98.00 90 TYR A CA 1
ATOM 728 C C . TYR A 1 90 ? 11.266 -5.010 7.551 1.00 98.00 90 TYR A C 1
ATOM 730 O O . TYR A 1 90 ? 11.195 -5.653 8.601 1.00 98.00 90 TYR A O 1
ATOM 738 N N . PHE A 1 91 ? 10.944 -5.508 6.359 1.00 91.81 91 PHE A N 1
ATOM 739 C CA . PHE A 1 91 ? 10.500 -6.878 6.139 1.00 91.81 91 PHE A CA 1
ATOM 740 C C . PHE A 1 91 ? 11.582 -7.890 6.519 1.00 91.81 91 PHE A C 1
ATOM 742 O O . PHE A 1 91 ? 11.320 -8.770 7.335 1.00 91.81 91 PHE A O 1
ATOM 749 N N . LEU A 1 92 ? 12.823 -7.695 6.055 1.00 93.69 92 LEU A N 1
ATOM 750 C CA . LEU A 1 92 ? 13.973 -8.537 6.421 1.00 93.69 92 LEU A CA 1
ATOM 751 C C . LEU A 1 92 ? 14.209 -8.588 7.939 1.00 93.69 92 LEU A C 1
ATOM 753 O O . LEU A 1 92 ? 14.679 -9.585 8.480 1.00 93.69 92 LEU A O 1
ATOM 757 N N . ARG A 1 93 ? 13.837 -7.522 8.654 1.00 96.69 93 ARG A N 1
ATOM 758 C CA . ARG A 1 93 ? 13.903 -7.430 10.122 1.00 96.69 93 ARG A CA 1
ATOM 759 C C . ARG A 1 93 ? 12.633 -7.935 10.823 1.00 96.69 93 ARG A C 1
ATOM 761 O O . ARG A 1 93 ? 12.480 -7.685 12.018 1.00 96.69 93 ARG A O 1
ATOM 768 N N . LYS A 1 94 ? 11.708 -8.571 10.095 1.00 94.19 94 LYS A N 1
ATOM 769 C CA . LYS A 1 94 ? 10.393 -9.061 10.555 1.00 94.19 94 LYS A CA 1
ATOM 770 C C . LYS A 1 94 ? 9.510 -7.984 11.204 1.00 94.19 94 LYS A C 1
ATOM 772 O O . LYS A 1 94 ? 8.641 -8.267 12.022 1.00 94.19 94 LYS A O 1
ATOM 777 N N . LYS A 1 95 ? 9.711 -6.709 10.847 1.00 96.88 95 LYS A N 1
ATOM 778 C CA . LYS A 1 95 ? 8.915 -5.568 11.339 1.00 96.88 95 LYS A CA 1
ATOM 779 C C . LYS A 1 95 ? 7.747 -5.291 10.392 1.00 96.88 95 LYS A C 1
ATOM 781 O O . LYS A 1 95 ? 7.677 -4.223 9.781 1.00 96.88 95 LYS A O 1
ATOM 786 N N . PHE A 1 96 ? 6.824 -6.245 10.293 1.00 91.06 96 PHE A N 1
ATOM 787 C CA . PHE A 1 96 ? 5.757 -6.270 9.283 1.00 91.06 96 PHE A CA 1
ATOM 788 C C . PHE A 1 96 ? 4.863 -5.024 9.276 1.00 91.06 96 PHE A C 1
ATOM 790 O O . PHE A 1 96 ? 4.636 -4.449 8.217 1.00 91.06 96 PHE A O 1
ATOM 797 N N . GLY A 1 97 ? 4.450 -4.508 10.439 1.00 93.38 97 GLY A N 1
ATOM 798 C CA . GLY A 1 97 ? 3.640 -3.282 10.500 1.00 93.38 97 GLY A CA 1
ATOM 799 C C . GLY A 1 97 ? 4.352 -2.034 9.952 1.00 93.38 97 GLY A C 1
ATOM 800 O O . GLY A 1 97 ? 3.715 -1.153 9.379 1.00 93.38 97 GLY A O 1
ATOM 801 N N . LYS A 1 98 ? 5.686 -1.954 10.080 1.00 95.62 98 LYS A N 1
ATOM 802 C CA . LYS A 1 98 ? 6.478 -0.856 9.493 1.00 95.62 98 LYS A CA 1
ATOM 803 C C . LYS A 1 98 ? 6.702 -1.068 7.998 1.00 95.62 98 LYS A C 1
ATOM 805 O O . LYS A 1 98 ? 6.596 -0.105 7.245 1.00 95.62 98 LYS A O 1
ATOM 810 N N . ALA A 1 99 ? 6.958 -2.309 7.583 1.00 95.56 99 ALA A N 1
ATOM 811 C CA . ALA A 1 99 ? 7.068 -2.669 6.173 1.00 95.56 99 ALA A CA 1
ATOM 812 C C . ALA A 1 99 ? 5.778 -2.321 5.415 1.00 95.56 99 ALA A C 1
ATOM 814 O O . ALA A 1 99 ? 5.832 -1.613 4.414 1.00 95.56 99 ALA A O 1
ATOM 815 N N . LEU A 1 100 ? 4.617 -2.695 5.965 1.00 96.38 100 LEU A N 1
ATOM 816 C CA . LEU A 1 100 ? 3.307 -2.400 5.386 1.00 96.38 100 LEU A CA 1
ATOM 817 C C . LEU A 1 100 ? 3.075 -0.894 5.199 1.00 96.38 100 LEU A C 1
ATOM 819 O O . LEU A 1 100 ? 2.645 -0.467 4.131 1.00 96.38 100 LEU A O 1
ATOM 823 N N . LYS A 1 101 ? 3.414 -0.072 6.204 1.00 95.31 101 LYS A N 1
ATOM 824 C CA . LYS A 1 101 ? 3.332 1.395 6.089 1.00 95.31 101 LYS A CA 1
ATOM 825 C C . LYS A 1 101 ? 4.206 1.922 4.950 1.00 95.31 101 LYS A C 1
ATOM 827 O O . LYS A 1 101 ? 3.737 2.732 4.158 1.00 95.31 101 LYS A O 1
ATOM 832 N N . CYS A 1 102 ? 5.445 1.442 4.842 1.00 97.06 102 CYS A N 1
ATOM 833 C CA . CYS A 1 102 ? 6.348 1.833 3.761 1.00 97.06 102 CYS A CA 1
ATOM 834 C C . CYS A 1 102 ? 5.817 1.427 2.382 1.00 97.06 102 CYS A C 1
ATOM 836 O O . CYS A 1 102 ? 5.843 2.253 1.474 1.00 97.06 102 CYS A O 1
ATOM 838 N N . TYR A 1 103 ? 5.288 0.211 2.227 1.00 96.12 103 TYR A N 1
ATOM 839 C CA . TYR A 1 103 ? 4.718 -0.232 0.954 1.00 96.12 103 TYR A CA 1
ATOM 840 C C . TYR A 1 103 ? 3.452 0.535 0.574 1.00 96.12 103 TYR A C 1
ATOM 842 O O . TYR A 1 103 ? 3.302 0.907 -0.585 1.00 96.12 103 TYR A O 1
ATOM 850 N N . ASN A 1 104 ? 2.583 0.866 1.534 1.00 95.69 104 ASN A N 1
ATOM 851 C CA . ASN A 1 104 ? 1.428 1.729 1.273 1.00 95.69 104 ASN A CA 1
ATOM 852 C C . ASN A 1 104 ? 1.866 3.103 0.756 1.00 95.69 104 ASN A C 1
ATOM 854 O O . ASN A 1 104 ? 1.349 3.577 -0.253 1.00 95.69 104 ASN A O 1
ATOM 858 N N . SER A 1 105 ? 2.855 3.723 1.403 1.00 93.25 105 SER A N 1
ATOM 859 C CA . SER A 1 105 ? 3.409 4.995 0.935 1.00 93.25 105 SER A CA 1
ATOM 860 C C . SER A 1 105 ? 4.083 4.862 -0.435 1.00 93.25 105 SER A C 1
ATOM 862 O O . SER A 1 105 ? 3.938 5.756 -1.264 1.00 93.25 105 SER A O 1
ATOM 864 N N . ALA A 1 106 ? 4.791 3.763 -0.704 1.00 95.38 106 ALA A N 1
ATOM 865 C CA . ALA A 1 106 ? 5.407 3.514 -2.005 1.00 95.38 106 ALA A CA 1
ATOM 866 C C . ALA A 1 106 ? 4.353 3.387 -3.117 1.00 95.38 106 ALA A C 1
ATOM 868 O O . ALA A 1 106 ? 4.493 4.026 -4.156 1.00 95.38 106 ALA A O 1
ATOM 869 N N . ILE A 1 107 ? 3.258 2.657 -2.878 1.00 93.94 107 ILE A N 1
ATOM 870 C CA . ILE A 1 107 ? 2.126 2.554 -3.812 1.00 93.94 107 ILE A CA 1
ATOM 871 C C . ILE A 1 107 ? 1.539 3.938 -4.088 1.00 93.94 107 ILE A C 1
ATOM 873 O O . ILE A 1 107 ? 1.374 4.304 -5.246 1.00 93.94 107 ILE A O 1
ATOM 877 N N . ILE A 1 108 ? 1.282 4.749 -3.056 1.00 90.50 108 ILE A N 1
ATOM 878 C CA . ILE A 1 108 ? 0.731 6.106 -3.224 1.00 90.50 108 ILE A CA 1
ATOM 879 C C . ILE A 1 108 ? 1.628 6.978 -4.117 1.00 90.50 108 ILE A C 1
ATOM 881 O O . ILE A 1 108 ? 1.105 7.750 -4.922 1.00 90.50 108 ILE A O 1
ATOM 885 N N . ASN A 1 109 ? 2.951 6.837 -4.010 1.00 90.81 109 ASN A N 1
ATOM 886 C CA . ASN A 1 109 ? 3.917 7.644 -4.760 1.00 90.81 109 ASN A CA 1
ATOM 887 C C . ASN A 1 109 ? 4.290 7.077 -6.136 1.00 90.81 109 ASN A C 1
ATOM 889 O O . ASN A 1 109 ? 4.810 7.822 -6.964 1.00 90.81 109 ASN A O 1
ATOM 893 N N . SER A 1 110 ? 4.026 5.793 -6.386 1.00 90.56 110 SER A N 1
ATOM 894 C CA . SER A 1 110 ? 4.321 5.144 -7.668 1.00 90.56 110 SER A CA 1
ATOM 895 C C . SER A 1 110 ? 3.456 5.718 -8.781 1.00 90.56 110 SER A C 1
ATOM 897 O O . SER A 1 110 ? 2.352 6.201 -8.523 1.00 90.56 110 SER A O 1
ATOM 899 N N . ASN A 1 111 ? 3.913 5.619 -10.024 1.00 87.56 111 ASN A N 1
ATOM 900 C CA . ASN A 1 111 ? 3.068 5.898 -11.177 1.00 87.56 111 ASN A CA 1
ATOM 901 C C . ASN A 1 111 ? 1.890 4.904 -11.257 1.00 87.56 111 ASN A C 1
ATOM 903 O O . ASN A 1 111 ? 2.084 3.707 -11.049 1.00 87.56 111 ASN A O 1
ATOM 907 N N . HIS A 1 112 ? 0.678 5.391 -11.551 1.00 83.19 112 HIS A N 1
ATOM 908 C CA . HIS A 1 112 ? -0.530 4.560 -11.694 1.00 83.19 112 HIS A CA 1
ATOM 909 C C . HIS A 1 112 ? -1.086 4.673 -13.110 1.00 83.19 112 HIS A C 1
ATOM 911 O O . HIS A 1 112 ? -1.030 5.758 -13.695 1.00 83.19 112 HIS A O 1
ATOM 917 N N . PRO A 1 113 ? -1.664 3.594 -13.653 1.00 80.38 113 PRO A N 1
ATOM 918 C CA . PRO A 1 113 ? -2.429 3.683 -14.884 1.00 80.38 113 PRO A CA 1
ATOM 919 C C . PRO A 1 113 ? -3.633 4.607 -14.690 1.00 80.38 113 PRO A C 1
ATOM 921 O O . PRO A 1 113 ? -4.237 4.662 -13.617 1.00 80.38 113 PRO A O 1
ATOM 924 N N . GLN A 1 114 ? -3.984 5.346 -15.741 1.00 73.44 114 GLN A N 1
ATOM 925 C CA . GLN A 1 114 ? -5.209 6.142 -15.749 1.00 73.44 114 GLN A CA 1
ATOM 926 C C . GLN A 1 114 ? -6.417 5.202 -15.662 1.00 73.44 114 GLN A C 1
ATOM 928 O O . GLN A 1 114 ? -6.418 4.140 -16.288 1.00 73.44 114 GLN A O 1
ATOM 933 N N . ILE A 1 115 ? -7.441 5.593 -14.900 1.00 58.75 115 ILE A N 1
ATOM 934 C CA . ILE A 1 115 ? -8.611 4.751 -14.594 1.00 58.75 115 ILE A CA 1
ATOM 935 C C . ILE A 1 115 ? -9.289 4.241 -15.881 1.00 58.75 115 ILE A C 1
ATOM 937 O O . ILE A 1 115 ? -9.603 3.055 -15.976 1.00 58.75 115 ILE A O 1
ATOM 941 N N . ASP A 1 116 ? -9.386 5.082 -16.914 1.00 54.88 116 ASP A N 1
ATOM 942 C CA . ASP A 1 116 ? -9.975 4.728 -18.218 1.00 54.88 116 ASP A CA 1
ATOM 943 C C . ASP A 1 116 ? -9.177 3.660 -18.989 1.00 54.88 116 ASP A C 1
ATOM 945 O O . ASP A 1 116 ? -9.718 2.950 -19.837 1.00 54.88 116 ASP A O 1
ATOM 949 N N . SER A 1 117 ? -7.883 3.515 -18.691 1.00 50.38 117 SER A N 1
ATOM 950 C CA . SER A 1 117 ? -7.015 2.493 -19.283 1.00 50.38 117 SER A CA 1
ATOM 951 C C . SER A 1 117 ? -7.061 1.166 -18.524 1.00 50.38 117 SER A C 1
ATOM 953 O O . SER A 1 117 ? -6.689 0.145 -19.096 1.00 50.38 117 SER A O 1
ATOM 955 N N . PHE A 1 118 ? -7.474 1.167 -17.252 1.00 46.47 118 PHE A N 1
ATOM 956 C CA . PHE A 1 118 ? -7.419 -0.009 -16.374 1.00 46.47 118 PHE A CA 1
ATOM 957 C C . PHE A 1 118 ? -8.670 -0.894 -16.474 1.00 46.47 118 PHE A C 1
ATOM 959 O O . PHE A 1 118 ? -8.618 -2.079 -16.168 1.00 46.47 118 PHE A O 1
ATOM 966 N N . MET A 1 119 ? -9.785 -0.325 -16.945 1.00 44.97 119 MET A N 1
ATOM 967 C CA . MET A 1 119 ? -11.075 -1.013 -17.100 1.00 44.97 119 MET A CA 1
ATOM 968 C C . MET A 1 119 ? -11.227 -1.779 -18.423 1.00 44.97 119 MET A C 1
ATOM 970 O O . MET A 1 119 ? -12.266 -2.392 -18.656 1.00 44.97 119 MET A O 1
ATOM 974 N N . LYS A 1 120 ? -10.219 -1.777 -19.306 1.00 44.84 120 LYS A N 1
ATOM 975 C CA . LYS A 1 120 ? -10.241 -2.672 -20.466 1.00 44.84 120 LYS A CA 1
ATOM 976 C C . LYS A 1 120 ? -9.843 -4.072 -20.007 1.00 44.84 120 LYS A C 1
ATOM 978 O O . LYS A 1 120 ? -8.663 -4.344 -19.793 1.00 44.84 120 LYS A O 1
ATOM 983 N N . GLU A 1 121 ? -10.836 -4.959 -19.916 1.00 45.59 121 GLU A N 1
ATOM 984 C CA . GLU A 1 121 ? -10.706 -6.417 -19.720 1.00 45.59 121 GLU A CA 1
ATOM 985 C C . GLU A 1 121 ? -9.669 -7.085 -20.654 1.00 45.59 121 GLU A C 1
ATOM 987 O O . GLU A 1 121 ? -9.242 -8.216 -20.418 1.00 45.59 121 GLU A O 1
ATOM 992 N N . ASP A 1 122 ? -9.214 -6.374 -21.686 1.00 43.19 122 ASP A N 1
ATOM 993 C CA . ASP A 1 122 ? -8.233 -6.811 -22.674 1.00 43.19 122 ASP A CA 1
ATOM 994 C C . ASP A 1 122 ? -6.788 -6.933 -22.154 1.00 43.19 122 ASP A C 1
ATOM 996 O O . ASP A 1 122 ? -6.001 -7.664 -22.758 1.00 43.19 122 ASP A O 1
ATOM 1000 N N . ILE A 1 123 ? -6.409 -6.287 -21.038 1.00 49.91 123 ILE A N 1
ATOM 1001 C CA . ILE A 1 123 ? -5.025 -6.387 -20.511 1.00 49.91 123 ILE A CA 1
ATOM 1002 C C . ILE A 1 123 ? -4.712 -7.816 -20.032 1.00 49.91 123 ILE A C 1
ATOM 1004 O O . ILE A 1 123 ? -3.572 -8.268 -20.122 1.00 49.91 123 ILE A O 1
ATOM 1008 N N . VAL A 1 124 ? -5.726 -8.559 -19.579 1.00 46.16 124 VAL A N 1
ATOM 1009 C CA . VAL A 1 124 ? -5.553 -9.908 -19.016 1.00 46.16 124 VAL A CA 1
ATOM 1010 C C . VAL A 1 124 ? -5.554 -11.000 -20.095 1.00 46.16 124 VAL A C 1
ATOM 1012 O O . VAL A 1 124 ? -5.080 -12.101 -19.831 1.00 46.16 124 VAL A O 1
ATOM 1015 N N . LYS A 1 125 ? -6.044 -10.728 -21.316 1.00 44.12 125 LYS A N 1
ATOM 1016 C CA . LYS A 1 125 ? -6.288 -11.782 -22.321 1.00 44.12 125 LYS A CA 1
ATOM 1017 C C . LYS A 1 125 ? -5.246 -11.926 -23.431 1.00 44.12 125 LYS A C 1
ATOM 1019 O O . LYS A 1 125 ? -5.203 -12.990 -24.030 1.00 44.12 125 LYS A O 1
ATOM 1024 N N . ASN A 1 126 ? -4.417 -10.918 -23.718 1.00 37.62 126 ASN A N 1
ATOM 1025 C CA . ASN A 1 126 ? -3.717 -10.872 -25.015 1.00 37.62 126 ASN A CA 1
ATOM 1026 C C . ASN A 1 126 ? -2.191 -10.800 -24.998 1.00 37.62 126 ASN A C 1
ATOM 1028 O O . ASN A 1 126 ? -1.591 -10.564 -26.040 1.00 37.62 126 ASN A O 1
ATOM 1032 N N . ASN A 1 127 ? -1.529 -11.037 -23.877 1.00 43.94 127 ASN A N 1
ATOM 1033 C CA . ASN A 1 127 ? -0.081 -11.170 -23.905 1.00 43.94 127 ASN A CA 1
ATOM 1034 C C . ASN A 1 127 ? 0.250 -12.495 -23.253 1.00 43.94 127 ASN A C 1
ATOM 1036 O O . ASN A 1 127 ? 0.221 -12.540 -22.038 1.00 43.94 127 ASN A O 1
ATOM 1040 N N . GLU A 1 128 ? 0.528 -13.539 -24.033 1.00 48.25 128 GLU A N 1
ATOM 1041 C CA . GLU A 1 128 ? 1.316 -14.704 -23.595 1.00 48.25 128 GLU A CA 1
ATOM 1042 C C . GLU A 1 128 ? 2.761 -14.660 -24.124 1.00 48.25 128 GLU A C 1
ATOM 1044 O O . GLU A 1 128 ? 3.638 -15.349 -23.616 1.00 48.25 128 GLU A O 1
ATOM 1049 N N . GLU A 1 129 ? 3.059 -13.765 -25.076 1.00 44.25 129 GLU A N 1
ATOM 1050 C CA . GLU A 1 129 ? 4.329 -13.801 -25.820 1.00 44.25 129 GLU A CA 1
ATOM 1051 C C . GLU A 1 129 ? 5.167 -12.504 -25.756 1.00 44.25 129 GLU A C 1
ATOM 1053 O O . GLU A 1 129 ? 6.290 -12.474 -26.254 1.00 44.25 129 GLU A O 1
ATOM 1058 N N . SER A 1 130 ? 4.692 -11.427 -25.110 1.00 44.19 130 SER A N 1
ATOM 1059 C CA . SER A 1 130 ? 5.336 -10.091 -25.178 1.00 44.19 130 SER A CA 1
ATOM 1060 C C . SER A 1 130 ? 5.966 -9.582 -23.866 1.00 44.19 130 SER A C 1
ATOM 1062 O O . SER A 1 130 ? 6.298 -8.408 -23.726 1.00 44.19 130 SER A O 1
ATOM 1064 N N . TRP A 1 131 ? 6.154 -10.434 -22.857 1.00 47.53 131 TRP A N 1
ATOM 1065 C CA . TRP A 1 131 ? 6.528 -9.972 -21.504 1.00 47.53 131 TRP A CA 1
ATOM 1066 C C . TRP A 1 131 ? 8.028 -9.754 -21.273 1.00 47.53 131 TRP A C 1
ATOM 1068 O O . TRP A 1 131 ? 8.449 -9.412 -20.169 1.00 47.53 131 TRP A O 1
ATOM 1078 N N . TYR A 1 132 ? 8.858 -9.990 -22.288 1.00 46.22 132 TYR A N 1
ATOM 1079 C CA . TYR A 1 132 ? 10.292 -10.225 -22.103 1.00 46.22 132 TYR A CA 1
ATOM 1080 C C . TYR A 1 132 ? 11.189 -8.978 -22.156 1.00 46.22 132 TYR A C 1
ATOM 1082 O O . TYR A 1 132 ? 12.411 -9.114 -22.143 1.00 46.22 132 TYR A O 1
ATOM 1090 N N . LYS A 1 133 ? 10.643 -7.755 -22.172 1.00 46.53 133 LYS A N 1
ATOM 1091 C CA . LYS A 1 133 ? 11.462 -6.526 -22.137 1.00 46.53 133 LYS A CA 1
ATOM 1092 C C . LYS A 1 133 ? 11.049 -5.621 -20.978 1.00 46.53 133 LYS A C 1
ATOM 1094 O O . LYS A 1 133 ? 10.192 -4.756 -21.090 1.00 46.53 133 LYS A O 1
ATOM 1099 N N . CYS A 1 134 ? 11.671 -5.886 -19.832 1.00 50.97 134 CYS A N 1
ATOM 1100 C CA . CYS A 1 134 ? 11.289 -5.406 -18.503 1.00 50.97 134 CYS A CA 1
ATOM 1101 C C . CYS A 1 134 ? 11.911 -4.049 -18.091 1.00 50.97 134 CYS A C 1
ATOM 1103 O O . CYS A 1 134 ? 11.872 -3.703 -16.905 1.00 50.97 134 CYS A O 1
ATOM 1105 N N . ASP A 1 135 ? 12.475 -3.268 -19.013 1.00 56.06 135 ASP A N 1
ATOM 1106 C CA . ASP A 1 135 ? 13.042 -1.951 -18.669 1.00 56.06 135 ASP A CA 1
ATOM 1107 C C . ASP A 1 135 ? 12.119 -0.770 -18.992 1.00 56.06 135 ASP A C 1
ATOM 1109 O O . ASP A 1 135 ? 12.185 0.236 -18.290 1.00 56.06 135 ASP A O 1
ATOM 1113 N N . ASP A 1 136 ? 11.159 -0.937 -19.908 1.00 66.81 136 ASP A N 1
ATOM 1114 C CA . ASP A 1 136 ? 10.262 0.149 -20.331 1.00 66.81 136 ASP A CA 1
ATOM 1115 C C . ASP A 1 136 ? 8.858 0.098 -19.694 1.00 66.81 136 ASP A C 1
ATOM 1117 O O . ASP A 1 136 ? 7.991 0.884 -20.066 1.00 66.81 136 ASP A O 1
ATOM 1121 N N . ASN A 1 137 ? 8.589 -0.802 -18.733 1.00 78.44 137 ASN A N 1
ATOM 1122 C CA . ASN A 1 137 ? 7.285 -0.842 -18.051 1.00 78.44 137 ASN A CA 1
ATOM 1123 C C . ASN A 1 137 ? 7.130 0.380 -17.115 1.00 78.44 137 ASN A C 1
ATOM 1125 O O . ASN A 1 137 ? 7.773 0.413 -16.057 1.00 78.44 137 ASN A O 1
ATOM 1129 N N . PRO A 1 138 ? 6.229 1.340 -17.416 1.00 82.44 138 PRO A N 1
ATOM 1130 C CA . PRO A 1 138 ? 6.059 2.558 -16.620 1.00 82.44 138 PRO A CA 1
ATOM 1131 C C . PRO A 1 138 ? 5.431 2.308 -15.239 1.00 82.44 138 PRO A C 1
ATOM 1133 O O . PRO A 1 138 ? 5.349 3.235 -14.434 1.00 82.44 138 PRO A O 1
ATOM 1136 N N . PHE A 1 139 ? 4.983 1.079 -14.961 1.00 88.25 139 PHE A N 1
ATOM 1137 C CA . PHE A 1 139 ? 4.381 0.647 -13.697 1.00 88.25 139 PHE A CA 1
ATOM 1138 C C . PHE A 1 139 ? 5.220 -0.416 -12.974 1.00 88.25 139 PHE A C 1
ATOM 1140 O O . PHE A 1 139 ? 4.743 -1.058 -12.034 1.00 88.25 139 PHE A O 1
ATOM 1147 N N . LYS A 1 140 ? 6.486 -0.607 -13.371 1.00 87.94 140 LYS A N 1
ATOM 1148 C CA . LYS A 1 140 ? 7.410 -1.576 -12.755 1.00 87.94 140 LYS A CA 1
ATOM 1149 C C . LYS A 1 140 ? 7.497 -1.398 -11.238 1.00 87.94 140 LYS A C 1
ATOM 1151 O O . LYS A 1 140 ? 7.325 -2.361 -10.497 1.00 87.94 140 LYS A O 1
ATOM 1156 N N . THR A 1 141 ? 7.679 -0.168 -10.761 1.00 90.81 141 THR A N 1
ATOM 1157 C CA . THR A 1 141 ? 7.747 0.122 -9.321 1.00 90.81 141 THR A CA 1
ATOM 1158 C C . THR A 1 141 ? 6.451 -0.246 -8.601 1.00 90.81 141 THR A C 1
ATOM 1160 O O . THR A 1 141 ? 6.493 -0.865 -7.534 1.00 90.81 141 THR A O 1
ATOM 1163 N N . LEU A 1 142 ? 5.301 0.079 -9.199 1.00 92.12 142 LEU A N 1
ATOM 1164 C CA . LEU A 1 142 ? 3.989 -0.212 -8.629 1.00 92.12 142 LEU A CA 1
ATOM 1165 C C . LEU A 1 142 ? 3.744 -1.727 -8.537 1.00 92.12 142 LEU A C 1
ATOM 1167 O O . LEU A 1 142 ? 3.427 -2.226 -7.457 1.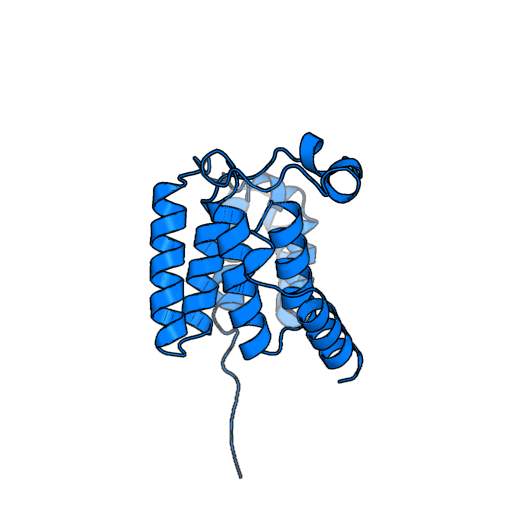00 92.12 142 LEU A O 1
ATOM 1171 N N . SER A 1 143 ? 3.970 -2.462 -9.631 1.00 90.31 143 SER A 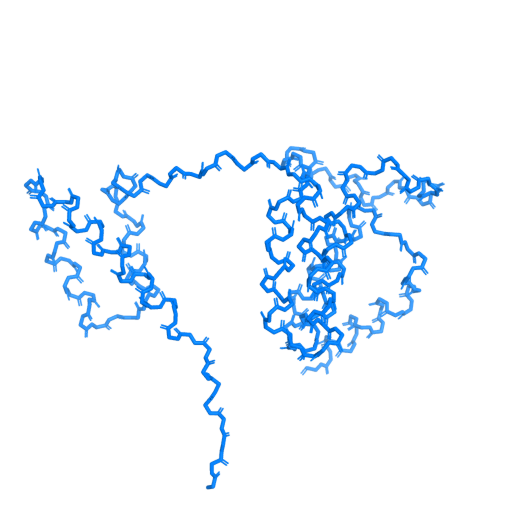N 1
ATOM 1172 C CA . SER A 1 143 ? 3.805 -3.924 -9.685 1.00 90.31 143 SER A CA 1
ATOM 1173 C C . SER A 1 143 ? 4.687 -4.644 -8.658 1.00 90.31 143 SER A C 1
ATOM 1175 O O . SER A 1 143 ? 4.204 -5.468 -7.881 1.00 90.31 143 SER A O 1
ATOM 1177 N N . MET A 1 144 ? 5.968 -4.269 -8.568 1.00 91.38 144 MET A N 1
ATOM 1178 C CA . MET A 1 144 ? 6.901 -4.834 -7.591 1.00 91.38 144 MET A CA 1
ATOM 1179 C C . MET A 1 144 ? 6.511 -4.510 -6.148 1.00 91.38 144 MET A C 1
ATOM 1181 O O . MET A 1 144 ? 6.773 -5.307 -5.247 1.00 91.38 144 MET A O 1
ATOM 118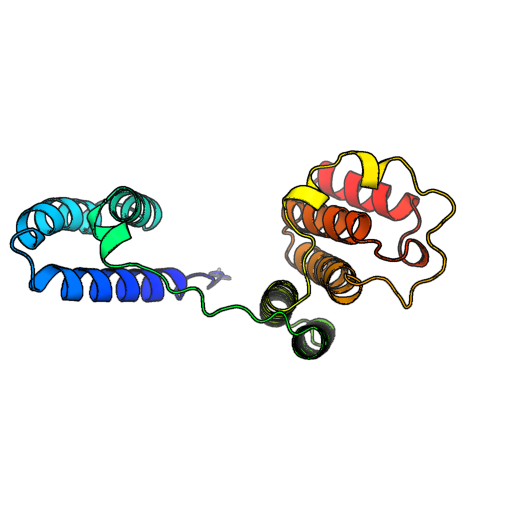5 N N . THR A 1 145 ? 5.920 -3.340 -5.907 1.00 94.88 145 THR A N 1
ATOM 1186 C CA . THR A 1 145 ? 5.504 -2.941 -4.560 1.00 94.88 145 THR A CA 1
ATOM 1187 C C . THR A 1 145 ? 4.259 -3.703 -4.114 1.00 94.88 145 THR A C 1
ATOM 1189 O O . THR A 1 145 ? 4.212 -4.127 -2.961 1.00 94.88 145 THR A O 1
ATOM 1192 N N . TYR A 1 146 ? 3.294 -3.948 -5.007 1.00 95.12 146 TYR A N 1
ATOM 1193 C CA . TYR A 1 146 ? 2.163 -4.835 -4.715 1.00 95.12 146 TYR A CA 1
ATOM 1194 C C . TYR A 1 146 ? 2.630 -6.256 -4.385 1.00 95.12 146 TYR A C 1
ATOM 1196 O O . TYR A 1 146 ? 2.240 -6.795 -3.352 1.00 95.12 146 TYR A O 1
ATOM 1204 N N . ALA A 1 147 ? 3.551 -6.819 -5.172 1.00 91.06 147 ALA A N 1
ATOM 1205 C CA . ALA A 1 147 ? 4.127 -8.132 -4.878 1.00 91.06 147 ALA A CA 1
ATOM 1206 C C . ALA A 1 147 ? 4.859 -8.165 -3.522 1.00 91.06 147 ALA A C 1
ATOM 1208 O O . ALA A 1 147 ? 4.701 -9.098 -2.743 1.00 91.06 147 ALA A O 1
ATOM 1209 N N . ALA A 1 148 ? 5.631 -7.130 -3.183 1.00 93.19 148 ALA A N 1
ATOM 1210 C CA . ALA A 1 148 ? 6.297 -7.060 -1.881 1.00 93.19 148 ALA A CA 1
ATOM 1211 C C . ALA A 1 148 ? 5.295 -6.924 -0.718 1.00 93.19 148 ALA A C 1
ATOM 1213 O O . ALA A 1 148 ? 5.490 -7.501 0.356 1.00 93.19 148 ALA A O 1
ATOM 1214 N N . ARG A 1 149 ? 4.206 -6.172 -0.922 1.00 96.06 149 ARG A N 1
ATOM 1215 C CA . ARG A 1 149 ? 3.157 -5.989 0.084 1.00 96.06 149 ARG A CA 1
ATOM 1216 C C . ARG A 1 149 ? 2.330 -7.256 0.286 1.00 96.06 149 ARG A C 1
ATOM 1218 O O . ARG A 1 149 ? 2.007 -7.550 1.437 1.00 96.06 149 ARG A O 1
ATOM 1225 N N . SER A 1 150 ? 2.069 -8.039 -0.762 1.00 94.50 150 SER A N 1
ATOM 1226 C CA . SER A 1 150 ? 1.335 -9.305 -0.647 1.00 94.50 150 SER A CA 1
ATOM 1227 C C . SER A 1 150 ? 2.041 -10.291 0.287 1.00 94.50 150 SER A C 1
ATOM 1229 O O . SER A 1 150 ? 1.381 -10.901 1.127 1.00 94.50 150 SER A O 1
ATOM 1231 N N . ILE A 1 151 ? 3.376 -10.360 0.247 1.00 90.88 151 ILE A N 1
ATOM 1232 C CA . ILE A 1 151 ? 4.176 -11.188 1.163 1.00 90.88 151 ILE A CA 1
ATOM 1233 C C . ILE A 1 151 ? 3.965 -10.742 2.618 1.00 90.88 151 ILE A C 1
ATOM 1235 O O . ILE A 1 151 ? 3.753 -11.563 3.506 1.00 90.88 151 ILE A O 1
ATOM 1239 N N . VAL A 1 152 ? 3.957 -9.432 2.884 1.00 92.69 152 VAL A N 1
ATOM 1240 C CA . VAL A 1 152 ? 3.688 -8.915 4.239 1.00 92.69 152 VAL A CA 1
ATOM 1241 C C . VAL A 1 152 ? 2.268 -9.215 4.688 1.00 92.69 152 VAL A C 1
ATOM 1243 O O . VAL A 1 152 ? 2.053 -9.555 5.847 1.00 92.69 152 VAL A O 1
ATOM 1246 N N . LEU A 1 153 ? 1.294 -9.076 3.793 1.00 90.75 153 LEU A N 1
ATOM 1247 C CA . LEU A 1 153 ? -0.102 -9.371 4.095 1.00 90.75 153 LEU A CA 1
ATOM 1248 C C . LEU A 1 153 ? -0.304 -10.858 4.394 1.00 90.75 153 LEU A C 1
ATOM 1250 O O . LEU A 1 153 ? -1.067 -11.178 5.303 1.00 90.75 153 LEU A O 1
ATOM 1254 N N . TYR A 1 154 ? 0.423 -11.741 3.708 1.00 87.88 154 TYR A N 1
ATOM 1255 C CA . TYR A 1 154 ? 0.452 -13.170 4.005 1.00 87.88 154 TYR A CA 1
ATOM 1256 C C . TYR A 1 154 ? 0.992 -13.449 5.416 1.00 87.88 154 TYR A C 1
ATOM 1258 O O . TYR A 1 154 ? 0.318 -14.106 6.207 1.00 87.88 154 TYR A O 1
ATOM 1266 N N . GLU A 1 155 ? 2.143 -12.871 5.780 1.00 90.44 155 GLU A N 1
ATOM 1267 C CA . GLU A 1 155 ? 2.716 -12.983 7.136 1.00 90.44 155 GLU A CA 1
ATOM 1268 C C . GLU A 1 155 ? 1.767 -12.442 8.223 1.00 90.44 155 GLU A C 1
ATOM 1270 O O . GLU A 1 155 ? 1.718 -12.946 9.345 1.00 90.44 155 GLU A O 1
ATOM 1275 N N . LEU A 1 156 ? 0.968 -11.427 7.883 1.00 90.19 156 LEU A N 1
ATOM 1276 C CA . LEU A 1 156 ? -0.060 -10.847 8.750 1.00 90.19 156 LEU A CA 1
ATOM 1277 C C . LEU A 1 156 ? -1.415 -11.571 8.682 1.00 90.19 156 LEU A C 1
ATOM 1279 O O . LEU A 1 156 ? -2.367 -11.105 9.308 1.00 90.19 156 LEU A O 1
ATOM 1283 N N . ARG A 1 157 ? -1.522 -12.680 7.938 1.00 90.81 157 ARG A N 1
ATOM 1284 C CA . ARG A 1 157 ? -2.752 -13.470 7.736 1.00 90.81 157 ARG A CA 1
ATOM 1285 C C . ARG A 1 157 ? -3.927 -12.676 7.147 1.00 90.81 157 ARG A C 1
ATOM 1287 O O . ARG A 1 157 ? -5.084 -13.034 7.333 1.00 90.81 157 ARG A O 1
ATOM 1294 N N . GLN A 1 158 ? -3.643 -11.598 6.417 1.00 86.94 158 GLN A N 1
ATOM 1295 C CA . GLN A 1 158 ? -4.633 -10.801 5.687 1.00 86.94 158 GLN A CA 1
ATOM 1296 C C . GLN A 1 158 ? -4.771 -11.335 4.258 1.00 86.94 158 GLN A C 1
ATOM 1298 O O . GLN A 1 158 ? -4.381 -10.679 3.289 1.00 86.94 158 GLN A O 1
ATOM 1303 N N . TYR A 1 159 ? -5.279 -12.561 4.133 1.00 86.06 159 TYR A N 1
ATOM 1304 C CA . TYR A 1 159 ? -5.173 -13.336 2.898 1.00 86.06 159 TYR A CA 1
ATOM 1305 C C . TYR A 1 159 ? -5.965 -12.761 1.718 1.00 86.06 159 TYR A C 1
ATOM 1307 O O . TYR A 1 159 ? -5.452 -12.732 0.604 1.00 86.06 159 TYR A O 1
ATOM 1315 N N . GLU A 1 160 ? -7.162 -12.222 1.949 1.00 87.06 160 GLU A N 1
ATOM 1316 C CA . GLU A 1 160 ? -7.957 -11.575 0.892 1.00 87.06 160 GLU A CA 1
ATOM 1317 C C . GLU A 1 160 ? -7.199 -10.397 0.264 1.00 87.06 160 GLU A C 1
ATOM 1319 O O . GLU A 1 160 ? -7.091 -10.276 -0.955 1.00 87.06 160 GLU A O 1
ATOM 1324 N N . LYS A 1 161 ? -6.585 -9.556 1.104 1.00 86.62 161 LYS A N 1
ATOM 1325 C CA . LYS A 1 161 ? -5.771 -8.426 0.641 1.00 86.62 161 LYS A CA 1
ATOM 1326 C C . LYS A 1 161 ? -4.494 -8.895 -0.056 1.00 86.62 161 LYS A C 1
ATOM 1328 O O . LYS A 1 161 ? -4.061 -8.256 -1.007 1.00 86.62 161 LYS A O 1
ATOM 1333 N N . CYS A 1 162 ? -3.900 -9.995 0.410 1.00 87.00 162 CYS A N 1
ATOM 1334 C CA . CYS A 1 162 ? -2.745 -10.621 -0.232 1.00 87.00 162 CYS A CA 1
ATOM 1335 C C . CYS A 1 162 ? -3.079 -11.053 -1.668 1.00 87.00 162 CYS A C 1
ATOM 1337 O O . CYS A 1 162 ? -2.340 -10.703 -2.585 1.00 87.00 162 CYS A O 1
ATOM 1339 N N . ILE A 1 163 ? -4.209 -11.739 -1.871 1.00 84.31 163 ILE A N 1
ATOM 1340 C CA . ILE A 1 163 ? -4.668 -12.165 -3.201 1.00 84.31 163 ILE A CA 1
ATOM 1341 C C . ILE A 1 163 ? -4.902 -10.953 -4.105 1.00 84.31 163 ILE A C 1
ATOM 1343 O O . ILE A 1 163 ? -4.375 -10.921 -5.214 1.00 84.31 163 ILE A O 1
ATOM 1347 N N . ASN A 1 164 ? -5.598 -9.927 -3.608 1.00 87.12 164 ASN A N 1
ATOM 1348 C CA . ASN A 1 164 ? -5.831 -8.700 -4.374 1.00 87.12 164 ASN A CA 1
ATOM 1349 C C . ASN A 1 164 ? -4.516 -8.041 -4.819 1.00 87.12 164 ASN A C 1
ATOM 1351 O O . ASN A 1 164 ? -4.398 -7.595 -5.958 1.00 87.12 164 ASN A O 1
ATOM 1355 N N . ASP A 1 165 ? -3.507 -8.006 -3.947 1.00 89.75 165 ASP A N 1
ATOM 1356 C CA . ASP A 1 165 ? -2.191 -7.465 -4.291 1.00 89.75 165 ASP A CA 1
ATOM 1357 C C . ASP A 1 165 ? -1.450 -8.318 -5.329 1.00 89.75 165 ASP A C 1
ATOM 1359 O O . ASP A 1 165 ? -0.766 -7.767 -6.190 1.00 89.75 165 ASP A O 1
ATOM 1363 N N . ILE A 1 166 ? -1.587 -9.646 -5.285 1.00 84.00 166 ILE A N 1
ATOM 1364 C CA . ILE A 1 166 ? -1.013 -10.539 -6.303 1.00 84.00 166 ILE A CA 1
ATOM 1365 C C . ILE A 1 166 ? -1.659 -10.266 -7.663 1.00 84.00 166 ILE A C 1
ATOM 1367 O O . ILE A 1 166 ? -0.947 -10.098 -8.654 1.00 84.00 166 ILE A O 1
ATOM 1371 N N . ASP A 1 167 ? -2.986 -10.177 -7.716 1.00 84.00 167 ASP A N 1
ATOM 1372 C CA . ASP A 1 167 ? -3.708 -9.927 -8.964 1.00 84.00 167 ASP A CA 1
ATOM 1373 C C . ASP A 1 167 ? -3.350 -8.551 -9.550 1.00 84.00 167 ASP A C 1
ATOM 1375 O O . ASP A 1 167 ? -3.076 -8.442 -10.747 1.00 84.00 167 ASP A O 1
ATOM 1379 N N . LEU A 1 168 ? -3.237 -7.517 -8.706 1.00 87.44 168 LEU A N 1
ATOM 1380 C CA . LEU A 1 168 ? -2.781 -6.187 -9.121 1.00 87.44 168 LEU A CA 1
ATOM 1381 C C . LEU A 1 168 ? -1.332 -6.193 -9.622 1.00 87.44 168 LEU A C 1
ATOM 1383 O O . LEU A 1 168 ? -1.035 -5.567 -10.639 1.00 87.44 168 LEU A O 1
ATOM 1387 N N . ALA A 1 169 ? -0.424 -6.899 -8.943 1.00 87.44 169 ALA A N 1
ATOM 1388 C CA . ALA A 1 169 ? 0.965 -7.008 -9.379 1.00 87.44 169 ALA A CA 1
ATOM 1389 C C . ALA A 1 169 ? 1.060 -7.640 -10.776 1.00 87.44 169 ALA A C 1
ATOM 1391 O O . ALA A 1 169 ? 1.739 -7.103 -11.654 1.00 87.44 169 ALA A O 1
ATOM 1392 N N . LEU A 1 170 ? 0.339 -8.742 -11.000 1.00 82.00 170 LEU A N 1
ATOM 1393 C CA . LEU A 1 170 ? 0.309 -9.440 -12.286 1.00 82.00 170 LEU A CA 1
ATOM 1394 C C . LEU A 1 170 ? -0.313 -8.581 -13.393 1.00 82.00 170 LEU A C 1
ATOM 1396 O O . LEU A 1 170 ? 0.263 -8.485 -14.475 1.00 82.00 170 LEU A O 1
ATOM 1400 N N . ALA A 1 171 ? -1.430 -7.900 -13.116 1.00 80.75 171 ALA A N 1
ATOM 1401 C CA . ALA A 1 171 ? -2.077 -6.996 -14.072 1.00 80.75 171 ALA A CA 1
ATOM 1402 C C . ALA A 1 171 ? -1.161 -5.840 -14.516 1.00 80.75 171 ALA A C 1
ATOM 1404 O O . ALA A 1 171 ? -1.278 -5.337 -15.630 1.00 80.75 171 ALA A O 1
ATOM 1405 N N . LEU A 1 172 ? -0.222 -5.436 -13.656 1.00 82.75 172 LEU A N 1
ATOM 1406 C CA . LEU A 1 172 ? 0.752 -4.375 -13.918 1.00 82.75 172 LEU A CA 1
ATOM 1407 C C . LEU A 1 172 ? 2.077 -4.886 -14.510 1.00 82.75 172 LEU A C 1
ATOM 1409 O O . LEU A 1 172 ? 3.045 -4.125 -14.601 1.00 82.75 172 LEU A O 1
ATOM 1413 N N . GLY A 1 173 ? 2.143 -6.158 -14.909 1.00 78.69 173 GLY A N 1
ATOM 1414 C CA . GLY A 1 173 ? 3.314 -6.740 -15.563 1.00 78.69 173 GLY A CA 1
ATOM 1415 C C . GLY A 1 173 ? 4.436 -7.129 -14.602 1.00 78.69 173 GLY A C 1
ATOM 1416 O O . GLY A 1 173 ? 5.608 -7.054 -14.979 1.00 78.69 173 GLY A O 1
ATOM 1417 N N . TYR A 1 174 ? 4.109 -7.523 -13.364 1.00 78.88 174 TYR A N 1
ATOM 1418 C CA . TYR A 1 174 ? 5.089 -8.161 -12.486 1.00 78.88 174 TYR A CA 1
ATOM 1419 C C . TYR A 1 174 ? 5.654 -9.417 -13.177 1.00 78.88 174 TYR A C 1
ATOM 1421 O O . TYR A 1 174 ? 4.873 -10.253 -13.640 1.00 78.88 174 TYR A O 1
ATOM 1429 N N . PRO A 1 175 ? 6.988 -9.562 -13.293 1.00 66.50 175 PRO A N 1
ATOM 1430 C CA . PRO A 1 175 ? 7.583 -10.618 -14.098 1.00 66.50 175 PRO A CA 1
ATOM 1431 C C . PRO A 1 175 ? 7.236 -12.007 -13.551 1.00 66.50 175 PRO A C 1
ATOM 1433 O O . PRO A 1 175 ? 7.614 -12.369 -12.435 1.00 66.50 175 PRO A O 1
ATOM 1436 N N . TYR A 1 176 ? 6.572 -12.802 -14.395 1.00 54.66 176 TYR A N 1
ATOM 1437 C CA . TYR A 1 176 ? 6.141 -14.180 -14.125 1.00 54.66 176 TYR A CA 1
ATOM 1438 C C . TYR A 1 176 ? 7.278 -15.118 -13.693 1.00 54.66 176 TYR A C 1
ATOM 1440 O O . TYR A 1 176 ? 7.022 -16.136 -13.060 1.00 54.66 176 TYR A O 1
ATOM 1448 N N . PHE A 1 177 ? 8.540 -14.772 -13.972 1.00 50.09 177 PHE A N 1
ATOM 1449 C CA . PHE A 1 177 ? 9.700 -15.599 -13.626 1.00 50.09 177 PHE A CA 1
ATOM 1450 C C . PHE A 1 177 ? 9.847 -15.870 -12.113 1.00 50.09 177 PHE A C 1
ATOM 1452 O O . PHE A 1 177 ? 10.515 -16.825 -11.732 1.00 50.09 177 PHE A O 1
ATOM 1459 N N . PHE A 1 178 ? 9.207 -15.073 -11.247 1.00 49.94 178 PHE A N 1
ATOM 1460 C CA . PHE A 1 178 ? 9.229 -15.269 -9.790 1.00 49.94 178 PHE A CA 1
ATOM 1461 C C . PHE A 1 178 ? 8.028 -16.045 -9.226 1.00 49.94 178 PHE A C 1
ATOM 1463 O O . PHE A 1 178 ? 7.985 -16.274 -8.021 1.00 49.94 178 PHE A O 1
ATOM 1470 N N . MET A 1 179 ? 7.057 -16.441 -10.056 1.00 49.41 179 MET A N 1
ATOM 1471 C CA . MET A 1 179 ? 5.906 -17.246 -9.636 1.00 49.41 179 MET A CA 1
ATOM 1472 C C . MET A 1 179 ? 5.641 -18.339 -10.670 1.00 49.41 179 MET A C 1
ATOM 1474 O O . MET A 1 179 ? 4.996 -18.114 -11.692 1.00 49.41 179 MET A O 1
ATOM 1478 N N . ASN A 1 180 ? 6.102 -19.554 -10.394 1.00 45.31 180 ASN A N 1
ATOM 1479 C CA . ASN A 1 180 ? 5.607 -20.743 -11.074 1.00 45.31 180 ASN A CA 1
ATOM 1480 C C . ASN A 1 180 ? 4.093 -20.863 -10.817 1.00 45.31 180 ASN A C 1
ATOM 1482 O O . ASN A 1 180 ? 3.622 -20.748 -9.687 1.00 45.31 180 ASN A O 1
ATOM 1486 N N . THR A 1 181 ? 3.315 -21.074 -11.881 1.00 50.41 181 THR A N 1
ATOM 1487 C CA . THR A 1 181 ? 1.838 -21.137 -11.903 1.00 50.41 181 THR A CA 1
ATOM 1488 C C . THR A 1 181 ? 1.257 -22.073 -10.834 1.00 50.41 181 THR A C 1
ATOM 1490 O O . THR A 1 181 ? 0.162 -21.858 -10.313 1.00 50.41 181 THR A O 1
ATOM 1493 N N . GLU A 1 182 ? 2.042 -23.077 -10.457 1.00 46.88 182 GLU A N 1
ATOM 1494 C CA . GLU A 1 182 ? 1.774 -24.048 -9.404 1.00 46.88 182 GLU A CA 1
ATOM 1495 C C . GLU A 1 182 ? 1.756 -23.425 -7.998 1.00 46.88 182 GLU A C 1
ATOM 1497 O O . GLU A 1 182 ? 0.894 -23.767 -7.198 1.00 46.88 182 GLU A O 1
ATOM 1502 N N . GLU A 1 183 ? 2.616 -22.444 -7.700 1.00 52.50 183 GLU A N 1
ATOM 1503 C CA . GLU A 1 183 ? 2.612 -21.727 -6.418 1.00 52.50 183 GLU A CA 1
ATOM 1504 C C . GLU A 1 183 ? 1.454 -20.740 -6.313 1.00 52.50 183 GLU A C 1
ATOM 1506 O O . GLU A 1 183 ? 0.876 -20.602 -5.239 1.00 52.50 183 GLU A O 1
ATOM 1511 N N . LYS A 1 184 ? 1.040 -20.124 -7.430 1.00 54.84 184 LYS A N 1
ATOM 1512 C CA . LYS A 1 184 ? -0.174 -19.294 -7.490 1.00 54.84 184 LYS A CA 1
ATOM 1513 C C . LYS A 1 184 ? -1.419 -20.123 -7.175 1.00 54.84 184 LYS A C 1
ATOM 1515 O O . LYS A 1 184 ? -2.260 -19.690 -6.389 1.00 54.84 184 LYS A O 1
ATOM 1520 N N . HIS A 1 185 ? -1.543 -21.315 -7.763 1.00 48.72 185 HIS A N 1
ATOM 1521 C CA . HIS A 1 185 ? -2.619 -22.244 -7.418 1.00 48.72 185 HIS A CA 1
ATOM 1522 C C . HIS A 1 185 ? -2.468 -22.789 -5.998 1.00 48.72 185 HIS A C 1
ATOM 1524 O O . HIS A 1 185 ? -3.451 -22.796 -5.271 1.00 48.72 185 HIS A O 1
ATOM 1530 N N . ARG A 1 186 ? -1.263 -23.146 -5.546 1.00 52.00 186 ARG A N 1
ATOM 1531 C CA . ARG A 1 186 ? -1.032 -23.656 -4.188 1.00 52.00 186 ARG A CA 1
ATOM 1532 C C . ARG A 1 186 ? -1.382 -22.628 -3.113 1.00 52.00 186 ARG A C 1
ATOM 1534 O O . ARG A 1 186 ? -2.134 -22.971 -2.213 1.00 52.00 186 ARG A O 1
ATOM 1541 N N . LEU A 1 187 ? -0.930 -21.374 -3.231 1.00 52.91 187 LEU A N 1
ATOM 1542 C CA . LEU A 1 187 ? -1.279 -20.308 -2.280 1.00 52.91 187 LEU A CA 1
ATOM 1543 C C . LEU A 1 187 ? -2.780 -20.007 -2.313 1.00 52.91 187 LEU A C 1
ATOM 1545 O O . LEU A 1 187 ? -3.399 -19.864 -1.264 1.00 52.91 187 LEU A O 1
ATOM 1549 N N . LYS A 1 188 ? -3.381 -19.932 -3.509 1.00 56.72 188 LYS A N 1
ATOM 1550 C CA . LYS A 1 188 ? -4.818 -19.667 -3.657 1.00 56.72 188 LYS A CA 1
ATOM 1551 C C . LYS A 1 188 ? -5.661 -20.802 -3.064 1.00 56.72 188 LYS A C 1
ATOM 1553 O O . LYS A 1 188 ? -6.634 -20.519 -2.376 1.00 56.72 188 LYS A O 1
ATOM 1558 N N . MET A 1 189 ? -5.257 -22.058 -3.257 1.00 49.12 189 MET A N 1
ATOM 1559 C CA . MET A 1 189 ? -5.924 -23.233 -2.687 1.00 49.12 189 MET A CA 1
ATOM 1560 C C . MET A 1 189 ? -5.676 -23.357 -1.172 1.00 49.12 189 MET A C 1
ATOM 1562 O O . MET A 1 189 ? -6.620 -23.599 -0.433 1.00 49.12 189 MET A O 1
ATOM 1566 N N . GLU A 1 190 ? -4.463 -23.117 -0.661 1.00 56.31 190 GLU A N 1
ATOM 1567 C CA . GLU A 1 190 ? -4.184 -23.127 0.790 1.00 56.31 190 GLU A CA 1
ATOM 1568 C C . GLU A 1 190 ? -4.920 -22.020 1.555 1.00 56.31 190 GLU A C 1
ATOM 1570 O O . GLU A 1 190 ? -5.257 -22.209 2.723 1.00 56.31 190 GLU A O 1
ATOM 1575 N N . ILE A 1 191 ? -5.160 -20.873 0.914 1.00 52.25 191 ILE A N 1
ATOM 1576 C CA . ILE A 1 191 ? -5.927 -19.761 1.485 1.00 52.25 191 ILE A CA 1
ATOM 1577 C C . ILE A 1 191 ? -7.434 -20.042 1.443 1.00 52.25 191 ILE A C 1
ATOM 1579 O O . ILE A 1 191 ? -8.123 -19.735 2.405 1.00 52.25 191 ILE A O 1
ATOM 1583 N N . LEU A 1 192 ? -7.952 -20.635 0.362 1.00 47.88 192 LEU A N 1
ATOM 1584 C CA . LEU A 1 192 ? -9.380 -20.966 0.235 1.00 47.88 192 LEU A CA 1
ATOM 1585 C C . LEU A 1 192 ? -9.827 -22.124 1.147 1.00 47.88 192 LEU A C 1
ATOM 1587 O O . LEU A 1 192 ? -11.025 -22.310 1.347 1.00 47.88 192 LEU A O 1
ATOM 1591 N N . HIS A 1 193 ? -8.885 -22.903 1.685 1.00 49.97 193 HIS A N 1
ATOM 1592 C CA . HIS A 1 193 ? -9.149 -24.081 2.518 1.00 49.97 193 HIS A CA 1
ATOM 1593 C C . HIS A 1 193 ? -8.803 -23.906 4.014 1.00 49.97 193 HIS A C 1
ATOM 1595 O O . HIS A 1 193 ? -8.817 -24.895 4.750 1.00 49.97 193 HIS A O 1
ATOM 1601 N N . LYS A 1 194 ? -8.503 -22.686 4.479 1.00 46.12 194 LYS A N 1
ATOM 1602 C CA . LYS A 1 194 ? -8.301 -22.348 5.902 1.00 46.12 194 LYS A CA 1
ATOM 1603 C C . LYS A 1 194 ? -9.359 -21.373 6.390 1.00 46.12 194 LYS A C 1
ATOM 1605 O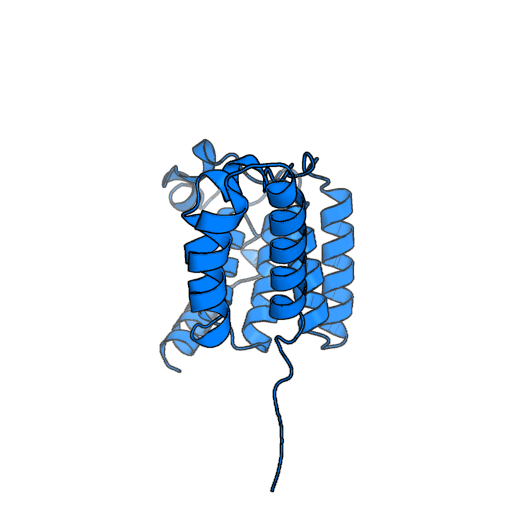 O . LYS A 1 194 ? -9.746 -21.521 7.569 1.00 46.12 194 LYS A O 1
#

Radius of gyration: 21.66 Å; chains: 1; bounding box: 43×55×58 Å

Sequence (194 aa):
MDNLQIMGDLGSETEFYKLVNKFMVGLRNSKKLEDFNSKFVKFKETSDVEEMFRCLWESVQAHRYLSYSLPPVSKNDKEAVALKTKGDNYFLRKKFGKALKCYNSAIINSNHPQIDSFMKEDIVKNNEESWYKCDDNPFKTLSMTYAARSIVLYELRQYEKCINDIDLALALGYPYFFMNTEEKHRLKMEILHK

InterPro domains:
  IPR011990 Tetratricopeptide-like helical domain superfamily [G3DSA:1.25.40.10] (73-185)
  IPR011990 Tetratricopeptide-like helical domain superfamily [SSF48452] (74-174)
  IPR052097 SET and MYND domain-containing protein [PTHR46165] (39-175)

pLDDT: mean 70.57, std 19.36, range [23.77, 98.0]

Secondary structure (DSSP, 8-state):
---------HHHHHHHHHHHHHHHHHHTTSTTHHHHHHHHHHHHTT--HHHHHHHHHT-HHHHHH-----------HHHHHHHHHHHHHHHHTT-HHHHHHHHHHHHHHS----HHHHS-GGGGTS-SS----TTS-TTHHHHHHHHHHHHHHHHTT-HHHHHHHHHHHHHTT--GGG--HHHHHHHHHHHHT-

Organism: Meganyctiphanes norvegica (NCBI:txid48144)